Protein AF-A0AAD5PXN1-F1 (afdb_monomer_lite)

pLDDT: mean 70.67, std 19.97, range [39.0, 98.69]

Organism: NCBI:txid1820382

Radius of gyration: 45.58 Å; chains: 1; bounding box: 121×89×78 Å

Sequence (212 aa):
MLRNVFNIGRFLSNSHCWPIPPLLSTRCLSVQKCGSPTIIGPITPNILVPLMPKISPTTYNNNEGKNILDIWKVPQHLPTATVFPIIDISIPLSSPDKPQLEKQAARMIVIRRRKMKKHKLKKLRKVRKFEYRRMALKRKTKKEKDFQMKLMAQVKEAEKFDAKSHVEGIIRIAKEDLLKKQQPHPTFKRNPSLYDENGNRILLNQHLYGRK

Structure (mmCIF, N/CA/C/O backbone):
data_AF-A0AAD5PXN1-F1
#
_entry.id   AF-A0AAD5PXN1-F1
#
loop_
_atom_site.group_PDB
_atom_site.id
_atom_site.type_symbol
_atom_site.label_atom_id
_atom_site.label_alt_id
_atom_site.label_comp_id
_atom_site.label_asym_id
_atom_site.label_entity_id
_atom_site.label_seq_id
_atom_site.pdbx_PDB_ins_code
_atom_site.Cartn_x
_atom_site.Cartn_y
_atom_site.Cartn_z
_atom_site.occupancy
_atom_site.B_iso_or_equiv
_atom_site.auth_seq_id
_atom_site.auth_comp_id
_atom_site.auth_asym_id
_atom_site.auth_atom_id
_atom_site.pdbx_PDB_model_num
ATOM 1 N N . MET A 1 1 ? -11.386 -15.033 -42.089 1.00 48.53 1 MET A N 1
ATOM 2 C CA . MET A 1 1 ? -10.455 -14.030 -42.645 1.00 48.53 1 MET A CA 1
ATOM 3 C C . MET A 1 1 ? -10.798 -12.663 -42.072 1.00 48.53 1 MET A C 1
ATOM 5 O O . MET A 1 1 ? -11.782 -12.094 -42.504 1.00 48.53 1 MET A O 1
ATOM 9 N N . LEU A 1 2 ? -10.039 -12.144 -41.103 1.00 43.28 2 LEU A N 1
ATOM 10 C CA . LEU A 1 2 ? -10.147 -10.748 -40.657 1.00 43.28 2 LEU A CA 1
ATOM 11 C C . LEU A 1 2 ? -8.733 -10.262 -40.324 1.00 43.28 2 LEU A C 1
ATOM 13 O O . LEU A 1 2 ? -8.096 -10.764 -39.399 1.00 43.28 2 LEU A O 1
ATOM 17 N N . ARG A 1 3 ? -8.199 -9.378 -41.173 1.00 50.31 3 ARG A N 1
ATOM 18 C CA . ARG A 1 3 ? -6.836 -8.844 -41.083 1.00 50.31 3 ARG A CA 1
ATOM 19 C C . ARG A 1 3 ? -6.839 -7.559 -40.260 1.00 50.31 3 ARG A C 1
ATOM 21 O O . ARG A 1 3 ? -7.627 -6.655 -40.505 1.00 50.31 3 ARG A O 1
ATOM 28 N N . ASN A 1 4 ? -5.904 -7.508 -39.317 1.00 48.34 4 ASN A N 1
ATOM 29 C CA . ASN A 1 4 ? -5.512 -6.337 -38.544 1.00 48.34 4 ASN A CA 1
ATOM 30 C C . ASN A 1 4 ? -5.148 -5.158 -39.455 1.00 48.34 4 ASN A C 1
ATOM 32 O O . ASN A 1 4 ? -4.259 -5.290 -40.296 1.00 48.34 4 ASN A O 1
ATOM 36 N N . VAL A 1 5 ? -5.747 -3.994 -39.208 1.00 49.91 5 VAL A N 1
ATOM 37 C CA . VAL A 1 5 ? -5.306 -2.709 -39.767 1.00 49.91 5 VAL A CA 1
ATOM 38 C C . VAL A 1 5 ? -5.065 -1.748 -38.604 1.00 49.91 5 VAL A C 1
ATOM 40 O O . VAL A 1 5 ? -5.886 -0.898 -38.287 1.00 49.91 5 VAL A O 1
ATOM 43 N N . PHE A 1 6 ? -3.934 -1.917 -37.916 1.00 50.09 6 PHE A N 1
ATOM 44 C CA . PHE A 1 6 ? -3.395 -0.868 -37.052 1.00 50.09 6 PHE A CA 1
ATOM 45 C C . PHE A 1 6 ? -2.432 -0.034 -37.894 1.00 50.09 6 PHE A C 1
ATOM 47 O O . PHE A 1 6 ? -1.286 -0.422 -38.127 1.00 50.09 6 PHE A O 1
ATOM 54 N N . ASN A 1 7 ? -2.938 1.094 -38.389 1.00 45.62 7 ASN A N 1
ATOM 55 C CA . ASN A 1 7 ? -2.150 2.096 -39.088 1.00 45.62 7 ASN A CA 1
ATOM 56 C C . ASN A 1 7 ? -1.107 2.692 -38.138 1.00 45.62 7 ASN A C 1
ATOM 58 O O . ASN A 1 7 ? -1.420 3.273 -37.099 1.00 45.62 7 ASN A O 1
ATOM 62 N N . ILE A 1 8 ? 0.154 2.536 -38.527 1.00 49.91 8 ILE A N 1
ATOM 63 C CA . ILE A 1 8 ? 1.316 3.165 -37.912 1.00 49.91 8 ILE A CA 1
ATOM 64 C C . ILE A 1 8 ? 1.251 4.652 -38.260 1.00 49.91 8 ILE A C 1
ATOM 66 O O . ILE A 1 8 ? 1.490 5.050 -39.401 1.00 49.91 8 ILE A O 1
ATOM 70 N N . GLY A 1 9 ? 0.903 5.471 -37.269 1.00 44.06 9 GLY A N 1
ATOM 71 C CA . GLY A 1 9 ? 1.041 6.919 -37.345 1.00 44.06 9 GLY A CA 1
ATOM 72 C C . GLY A 1 9 ? 2.497 7.284 -37.625 1.00 44.06 9 GLY A C 1
ATOM 73 O O . GLY A 1 9 ? 3.397 6.968 -36.845 1.00 44.06 9 GLY A O 1
ATOM 74 N N . ARG A 1 10 ? 2.709 7.917 -38.779 1.00 47.03 10 ARG A N 1
ATOM 75 C CA . ARG A 1 10 ? 3.971 8.497 -39.233 1.00 47.03 10 ARG A CA 1
ATOM 76 C C . ARG A 1 10 ? 4.440 9.542 -38.219 1.00 47.03 10 ARG A C 1
ATOM 78 O O . ARG A 1 10 ? 3.759 10.537 -37.998 1.00 47.03 10 ARG A O 1
ATOM 85 N N . PHE A 1 11 ? 5.615 9.333 -37.632 1.00 47.00 11 PHE A N 1
ATOM 86 C CA . PHE A 1 11 ? 6.356 10.404 -36.972 1.00 47.00 11 PHE A CA 1
ATOM 87 C C . PHE A 1 11 ? 6.887 11.338 -38.062 1.00 47.00 11 PHE A C 1
ATOM 89 O O . PHE A 1 11 ? 7.840 11.000 -38.761 1.00 47.00 11 PHE A O 1
ATOM 96 N N . LEU A 1 12 ? 6.244 12.492 -38.224 1.00 52.75 12 LEU A N 1
ATOM 97 C CA . LEU A 1 12 ? 6.817 13.606 -38.966 1.00 52.75 12 LEU A CA 1
ATOM 98 C C . LEU A 1 12 ? 8.013 14.137 -38.171 1.00 52.75 12 LEU A C 1
ATOM 100 O O . LEU A 1 12 ? 7.892 14.574 -37.026 1.00 52.75 12 LEU A O 1
ATOM 104 N N . SER A 1 13 ? 9.183 14.039 -38.788 1.00 53.41 13 SER A N 1
ATOM 105 C CA . SER A 1 13 ? 10.412 14.702 -38.385 1.00 53.41 13 SER A CA 1
ATOM 106 C C . SER A 1 13 ? 10.254 16.209 -38.571 1.00 53.41 13 SER A C 1
ATOM 108 O O . SER A 1 13 ? 10.320 16.689 -39.698 1.00 53.41 13 SER A O 1
ATOM 110 N N . ASN A 1 14 ? 10.080 16.952 -37.479 1.00 51.44 14 ASN A N 1
ATOM 111 C CA . ASN A 1 14 ? 10.271 18.400 -37.486 1.00 51.44 14 ASN A CA 1
ATOM 112 C C . ASN A 1 14 ? 11.651 18.723 -36.912 1.00 51.44 14 ASN A C 1
ATOM 114 O O . ASN A 1 14 ? 11.856 18.838 -35.704 1.00 51.44 14 ASN A O 1
ATOM 118 N N . SER A 1 15 ? 12.609 18.837 -37.824 1.00 59.03 15 SER A N 1
ATOM 119 C CA . SER A 1 15 ? 13.877 19.523 -37.636 1.00 59.03 15 SER A CA 1
ATOM 120 C C . SER A 1 15 ? 13.625 21.030 -37.548 1.00 59.03 15 SER A C 1
ATOM 122 O O . SER A 1 15 ? 13.667 21.730 -38.553 1.00 59.03 15 SER A O 1
ATOM 124 N N . HIS A 1 16 ? 13.380 21.531 -36.341 1.00 52.81 16 HIS A N 1
ATOM 125 C CA . HIS A 1 16 ? 13.575 22.943 -36.021 1.00 52.81 16 HIS A CA 1
ATOM 126 C C . HIS A 1 16 ? 14.357 23.039 -34.714 1.00 52.81 16 HIS A C 1
ATOM 128 O O . HIS A 1 16 ? 13.805 23.069 -33.616 1.00 52.81 16 HIS A O 1
ATOM 134 N N . CYS A 1 17 ? 15.681 23.040 -34.861 1.00 51.91 17 CYS A N 1
ATOM 135 C CA . CYS A 1 17 ? 16.607 23.465 -33.826 1.00 51.91 17 CYS A CA 1
ATOM 136 C C . CYS A 1 17 ? 16.433 24.973 -33.631 1.00 51.91 17 CYS A C 1
ATOM 138 O O . CYS A 1 17 ? 16.951 25.762 -34.415 1.00 51.91 17 CYS A O 1
ATOM 140 N N . TRP A 1 18 ? 15.700 25.374 -32.598 1.00 51.59 18 TRP A N 1
ATOM 141 C CA . TRP A 1 18 ? 15.785 26.738 -32.091 1.00 51.59 18 TRP A CA 1
ATOM 142 C C . TRP A 1 18 ? 16.994 26.818 -31.150 1.00 51.59 18 TRP A C 1
ATOM 144 O O . TRP A 1 18 ? 17.115 25.963 -30.264 1.00 51.59 18 TRP A O 1
ATOM 154 N N . PRO A 1 19 ? 17.904 27.794 -31.310 1.00 54.78 19 PRO A N 1
ATOM 155 C CA . PRO A 1 19 ? 18.964 28.010 -30.341 1.00 54.78 19 PRO A CA 1
ATOM 156 C C . PRO A 1 19 ? 18.317 28.546 -29.062 1.00 54.78 19 PRO A C 1
ATOM 158 O O . PRO A 1 19 ? 17.792 29.654 -29.034 1.00 54.78 19 PRO A O 1
ATOM 161 N N . ILE A 1 20 ? 18.313 27.742 -28.001 1.00 59.28 20 ILE A N 1
ATOM 162 C CA . ILE A 1 20 ? 17.952 28.221 -26.667 1.00 59.28 20 ILE A CA 1
ATOM 163 C C . ILE A 1 20 ? 19.152 29.044 -26.173 1.00 59.28 20 ILE A C 1
ATOM 165 O O . ILE A 1 20 ? 20.227 28.463 -25.996 1.00 59.28 20 ILE A O 1
ATOM 169 N N . PRO A 1 21 ? 19.031 30.366 -25.951 1.00 58.97 21 PRO A N 1
ATOM 170 C CA . PRO A 1 21 ? 20.098 31.123 -25.314 1.00 58.97 21 PRO A CA 1
ATOM 171 C C . PRO A 1 21 ? 20.252 30.647 -23.860 1.00 58.97 21 PRO A C 1
ATOM 173 O O . PRO A 1 21 ? 19.242 30.451 -23.173 1.00 58.97 21 PRO A O 1
ATOM 176 N N . PRO A 1 22 ? 21.481 30.460 -23.344 1.00 59.75 22 PRO A N 1
ATOM 177 C CA . PRO A 1 22 ? 21.685 30.161 -21.937 1.00 59.75 22 PRO A CA 1
ATOM 178 C C . PRO A 1 22 ? 21.448 31.435 -21.120 1.00 59.75 22 PRO A C 1
ATOM 180 O O . PRO A 1 22 ? 22.378 32.153 -20.765 1.00 59.75 22 PRO A O 1
ATOM 183 N N . LEU A 1 23 ? 20.188 31.721 -20.794 1.00 56.00 23 LEU A N 1
ATOM 184 C CA . LEU A 1 23 ? 19.884 32.615 -19.685 1.00 56.00 23 LEU A CA 1
ATOM 185 C C . LEU A 1 23 ? 20.221 31.858 -18.400 1.00 56.00 23 LEU A C 1
ATOM 187 O O . LEU A 1 23 ? 19.430 31.066 -17.883 1.00 56.00 23 LEU A O 1
ATOM 191 N N . LEU A 1 24 ? 21.443 32.073 -17.915 1.00 56.53 24 LEU A N 1
ATOM 192 C CA . LEU A 1 24 ? 21.852 31.756 -16.556 1.00 56.53 24 LEU A CA 1
ATOM 193 C C . LEU A 1 24 ? 20.898 32.483 -15.602 1.00 56.53 24 LEU A C 1
ATOM 195 O O . LEU A 1 24 ? 21.106 33.636 -15.244 1.00 56.53 24 LEU A O 1
ATOM 199 N N . SER A 1 25 ? 19.826 31.805 -15.197 1.00 54.19 25 SER A N 1
ATOM 200 C CA . SER A 1 25 ? 19.021 32.230 -14.061 1.00 54.19 25 SER A CA 1
ATOM 201 C C . SER A 1 25 ? 19.837 31.930 -12.809 1.00 54.19 25 SER A C 1
ATOM 203 O O . SER A 1 25 ? 19.748 30.854 -12.210 1.00 54.19 25 SER A O 1
ATOM 205 N N . THR A 1 26 ? 20.696 32.876 -12.442 1.00 55.66 26 THR A N 1
ATOM 206 C CA . THR A 1 26 ? 21.233 33.003 -11.093 1.00 55.66 26 THR A CA 1
ATOM 207 C C . THR A 1 26 ? 20.045 33.209 -10.166 1.00 55.66 26 THR A C 1
ATOM 209 O O . THR A 1 26 ? 19.551 34.310 -9.938 1.00 55.66 26 THR A O 1
ATOM 212 N N . ARG A 1 27 ? 19.511 32.098 -9.662 1.00 47.75 27 ARG A N 1
ATOM 213 C CA . ARG A 1 27 ? 18.483 32.115 -8.632 1.00 47.75 27 ARG A CA 1
ATOM 214 C C . ARG A 1 27 ? 19.173 32.518 -7.333 1.00 47.75 27 ARG A C 1
ATOM 216 O O . ARG A 1 27 ? 19.629 31.669 -6.571 1.00 47.75 27 ARG A O 1
ATOM 223 N N . CYS A 1 28 ? 19.303 33.824 -7.133 1.00 52.22 28 CYS A N 1
ATOM 224 C CA . CYS A 1 28 ? 19.714 34.425 -5.878 1.00 52.22 28 CYS A CA 1
ATOM 225 C C . CYS A 1 28 ? 18.772 33.902 -4.788 1.00 52.22 28 CYS A C 1
ATOM 227 O O . CYS A 1 28 ? 17.586 34.229 -4.764 1.00 52.22 28 CYS A O 1
ATOM 229 N N . LEU A 1 29 ? 19.282 33.038 -3.913 1.00 50.88 29 LEU A N 1
ATOM 230 C CA . LEU A 1 29 ? 18.608 32.712 -2.666 1.00 50.88 29 LEU A CA 1
ATOM 231 C C . LEU A 1 29 ? 18.668 33.977 -1.810 1.00 50.88 29 LEU A C 1
ATOM 233 O O . LEU A 1 29 ? 19.664 34.232 -1.138 1.00 50.88 29 LEU A O 1
ATOM 237 N N . SER A 1 30 ? 17.619 34.797 -1.864 1.00 58.78 30 SER A N 1
ATOM 238 C CA . SER A 1 30 ? 17.395 35.837 -0.869 1.00 58.78 30 SER A CA 1
ATOM 239 C C . SER A 1 30 ? 17.103 35.135 0.457 1.00 58.78 30 SER A C 1
ATOM 241 O O . SER A 1 30 ? 15.965 34.769 0.756 1.00 58.78 30 SER A O 1
ATOM 243 N N . VAL A 1 31 ? 18.159 34.873 1.223 1.00 56.84 31 VAL A N 1
ATOM 244 C CA . VAL A 1 31 ? 18.064 34.494 2.629 1.00 56.84 31 VAL A CA 1
ATOM 245 C C . VAL A 1 31 ? 17.421 35.682 3.336 1.00 56.84 31 VAL A C 1
ATOM 247 O O . VAL A 1 31 ? 18.062 36.710 3.550 1.00 56.84 31 VAL A O 1
ATOM 250 N N . GLN A 1 32 ? 16.126 35.575 3.630 1.00 59.06 32 GLN A N 1
ATOM 251 C CA . GLN A 1 32 ? 15.450 36.506 4.523 1.00 59.06 32 GLN A CA 1
ATOM 252 C C . GLN A 1 32 ? 16.167 36.428 5.872 1.00 59.06 32 GLN A C 1
ATOM 254 O O . GLN A 1 32 ? 16.165 35.392 6.535 1.00 59.06 32 GLN A O 1
ATOM 259 N N . LYS A 1 33 ? 16.849 37.514 6.239 1.00 54.25 33 LYS A N 1
ATOM 260 C CA . LYS A 1 33 ? 17.429 37.692 7.566 1.00 54.25 33 LYS A CA 1
ATOM 261 C C . LYS A 1 33 ? 16.275 37.938 8.534 1.00 54.25 33 LYS A C 1
ATOM 263 O O . LYS A 1 33 ? 15.766 39.050 8.620 1.00 54.25 33 LYS A O 1
ATOM 268 N N . CYS A 1 34 ? 15.842 36.896 9.232 1.00 51.56 34 CYS A N 1
ATOM 269 C CA . CYS A 1 34 ? 15.016 37.055 10.420 1.00 51.56 34 CYS A CA 1
ATOM 270 C C . CYS A 1 34 ? 15.902 37.692 11.499 1.00 51.56 34 CYS A C 1
ATOM 272 O O . CYS A 1 34 ? 16.988 37.183 11.778 1.00 51.56 34 CYS A O 1
ATOM 274 N N . GLY A 1 35 ? 15.473 38.834 12.039 1.00 45.06 35 GLY A N 1
ATOM 275 C CA . GLY A 1 35 ? 16.214 39.589 13.047 1.00 45.06 35 GLY A CA 1
ATOM 276 C C . GLY A 1 35 ? 16.508 38.760 14.297 1.00 45.06 35 GLY A C 1
ATOM 277 O O . GLY A 1 35 ? 15.648 38.036 14.794 1.00 45.06 35 GLY A O 1
ATOM 278 N N . SER A 1 36 ? 17.736 38.873 14.799 1.00 55.09 36 SER A N 1
ATOM 279 C CA . SER A 1 36 ? 18.119 38.374 16.115 1.00 55.09 36 SER A CA 1
ATOM 280 C C . SER A 1 36 ? 17.690 39.382 17.185 1.00 55.09 36 SER A C 1
ATOM 282 O O . SER A 1 36 ? 18.068 40.551 17.067 1.00 55.09 36 SER A O 1
ATOM 284 N N . PRO A 1 37 ? 16.967 38.982 18.242 1.00 54.72 37 PRO A N 1
ATOM 285 C CA . PRO A 1 37 ? 16.818 39.833 19.411 1.00 54.72 37 PRO A CA 1
ATOM 286 C C . PRO A 1 37 ? 18.167 39.964 20.127 1.00 54.72 37 PRO A C 1
ATOM 288 O O . PRO A 1 37 ? 18.861 38.977 20.375 1.00 54.72 37 PRO A O 1
ATOM 291 N N . THR A 1 38 ? 18.531 41.202 20.445 1.00 54.62 38 THR A N 1
ATOM 292 C CA . THR A 1 38 ? 19.674 41.559 21.281 1.00 54.62 38 THR A CA 1
ATOM 293 C C . THR A 1 38 ? 19.472 40.968 22.676 1.00 54.62 38 THR A C 1
ATOM 295 O O . THR A 1 38 ? 18.652 41.461 23.445 1.00 54.62 38 THR A O 1
ATOM 298 N N . ILE A 1 39 ? 20.203 39.902 23.004 1.00 53.91 39 ILE A N 1
ATOM 299 C CA . ILE A 1 39 ? 20.320 39.399 24.375 1.00 53.91 39 ILE A CA 1
ATOM 300 C C . ILE A 1 39 ? 21.666 39.884 24.907 1.00 53.91 39 ILE A C 1
ATOM 302 O O . ILE A 1 39 ? 22.727 39.445 24.470 1.00 53.91 39 ILE A O 1
ATOM 306 N N . ILE A 1 40 ? 21.597 40.848 25.821 1.00 53.56 40 ILE A N 1
ATOM 307 C CA . ILE A 1 40 ? 22.723 41.337 26.612 1.00 53.56 40 ILE A CA 1
ATOM 308 C C . ILE A 1 40 ? 23.001 40.280 27.688 1.00 53.56 40 ILE A C 1
ATOM 310 O O . ILE A 1 40 ? 22.170 40.059 28.564 1.00 53.56 40 ILE A O 1
ATOM 314 N N . GLY A 1 41 ? 24.156 39.618 27.610 1.00 63.44 41 GLY A N 1
ATOM 315 C CA . GLY A 1 41 ? 24.681 38.750 28.668 1.00 63.44 41 GLY A CA 1
ATOM 316 C C . GLY A 1 41 ? 25.625 37.659 28.140 1.00 63.44 41 GLY A C 1
ATOM 317 O O . GLY A 1 41 ? 25.363 37.102 27.072 1.00 63.44 41 GLY A O 1
ATOM 318 N N . PRO A 1 42 ? 26.718 37.317 28.852 1.00 58.19 42 PRO A N 1
ATOM 319 C CA . PRO A 1 42 ? 27.593 36.217 28.469 1.00 58.19 42 PRO A CA 1
ATOM 320 C C . PRO A 1 42 ? 26.932 34.894 28.867 1.00 58.19 42 PRO A C 1
ATOM 322 O O . PRO A 1 42 ? 27.158 34.361 29.950 1.00 58.19 42 PRO A O 1
ATOM 325 N N . ILE A 1 43 ? 26.082 34.366 27.991 1.00 54.94 43 ILE A N 1
ATOM 326 C CA . ILE A 1 43 ? 25.552 33.010 28.122 1.00 54.94 43 ILE A CA 1
ATOM 327 C C . ILE A 1 43 ? 26.444 32.116 27.269 1.00 54.94 43 ILE A C 1
ATOM 329 O O . ILE A 1 43 ? 26.399 32.142 26.039 1.00 54.94 43 ILE A O 1
ATOM 333 N N . THR A 1 44 ? 27.297 31.346 27.938 1.00 62.16 44 THR A N 1
ATOM 334 C CA . THR A 1 44 ? 27.997 30.219 27.328 1.00 62.16 44 THR A CA 1
ATOM 335 C C . THR A 1 44 ? 26.961 29.315 26.651 1.00 62.16 44 THR A C 1
ATOM 337 O O . THR A 1 44 ? 25.957 28.964 27.278 1.00 62.16 44 THR A O 1
ATOM 340 N N . PRO A 1 45 ? 27.138 28.915 25.379 1.00 58.03 45 PRO A N 1
ATOM 341 C CA . PRO A 1 45 ? 26.260 27.920 24.799 1.00 58.03 45 PRO A CA 1
ATOM 342 C C . PRO A 1 45 ? 26.607 26.582 25.450 1.00 58.03 45 PRO A C 1
ATOM 344 O O . PRO A 1 45 ? 27.473 25.846 24.981 1.00 58.03 45 PRO A O 1
ATOM 347 N N . ASN A 1 46 ? 25.910 26.252 26.536 1.00 60.50 46 ASN A N 1
ATOM 348 C CA . ASN A 1 46 ? 25.688 24.866 26.910 1.00 60.50 46 ASN A CA 1
ATOM 349 C C . ASN A 1 46 ? 24.861 24.256 25.776 1.00 60.50 46 ASN A C 1
ATOM 351 O O . ASN A 1 46 ? 23.630 24.266 25.782 1.00 60.50 46 ASN A O 1
ATOM 355 N N . ILE A 1 47 ? 25.562 23.787 24.746 1.00 55.84 47 ILE A N 1
ATOM 356 C CA . ILE A 1 47 ? 25.009 22.909 23.731 1.00 55.84 47 ILE A CA 1
ATOM 357 C C . ILE A 1 47 ? 24.645 21.638 24.492 1.00 55.84 47 ILE A C 1
ATOM 359 O O . ILE A 1 47 ? 25.474 20.748 24.676 1.00 55.84 47 ILE A O 1
ATOM 363 N N . LEU A 1 48 ? 23.402 21.565 24.966 1.00 55.81 48 LEU A N 1
ATOM 364 C CA . LEU A 1 48 ? 22.782 20.311 25.354 1.00 55.81 48 LEU A CA 1
ATOM 365 C C . LEU A 1 48 ? 22.612 19.511 24.060 1.00 55.81 48 LEU A C 1
ATOM 367 O O . LEU A 1 48 ? 21.555 19.500 23.431 1.00 55.81 48 LEU A O 1
ATOM 371 N N . VAL A 1 49 ? 23.707 18.897 23.615 1.00 59.81 49 VAL A N 1
ATOM 372 C CA . VAL A 1 49 ? 23.668 17.814 22.646 1.00 59.81 49 VAL A CA 1
ATOM 373 C C . VAL A 1 49 ? 22.742 16.779 23.277 1.00 59.81 49 VAL A C 1
ATOM 375 O O . VAL A 1 49 ? 23.056 16.315 24.376 1.00 59.81 49 VAL A O 1
ATOM 378 N N . PRO A 1 50 ? 21.600 16.414 22.664 1.00 56.47 50 PRO A N 1
ATOM 379 C CA . PRO A 1 50 ? 20.881 15.246 23.125 1.00 56.47 50 PRO A CA 1
ATOM 380 C C . PRO A 1 50 ? 21.866 14.088 23.011 1.00 56.47 50 PRO A C 1
ATOM 382 O O . PRO A 1 50 ? 22.286 13.720 21.911 1.00 56.47 50 PRO A O 1
ATOM 385 N N . LEU A 1 51 ? 22.295 13.585 24.168 1.00 58.62 51 LEU A N 1
ATOM 386 C CA . LEU A 1 51 ? 23.087 12.380 24.296 1.00 58.62 51 LEU A CA 1
ATOM 387 C C . LEU A 1 51 ? 22.235 11.270 23.686 1.00 58.62 51 LEU A C 1
ATOM 389 O O . LEU A 1 51 ? 21.392 10.674 24.351 1.00 58.62 51 LEU A O 1
ATOM 393 N N . MET A 1 52 ? 22.390 11.049 22.381 1.00 58.06 52 MET A N 1
ATOM 394 C CA . MET A 1 52 ? 21.864 9.863 21.734 1.00 58.06 52 MET A CA 1
ATOM 395 C C . MET A 1 52 ? 22.422 8.698 22.554 1.00 58.06 52 MET A C 1
ATOM 397 O O . MET A 1 52 ? 23.651 8.614 22.682 1.00 58.06 52 MET A O 1
ATOM 401 N N . PRO A 1 53 ? 21.585 7.826 23.145 1.00 60.47 53 PRO A N 1
ATOM 402 C CA . PRO A 1 53 ? 22.114 6.613 23.729 1.00 60.47 53 PRO A CA 1
ATOM 403 C C . PRO A 1 53 ? 22.861 5.909 22.600 1.00 60.47 53 PRO A C 1
ATOM 405 O O . PRO A 1 53 ? 22.291 5.618 21.545 1.00 60.47 53 PRO A O 1
ATOM 408 N N . LYS A 1 54 ? 24.168 5.710 22.783 1.00 53.84 54 LYS A N 1
ATOM 409 C CA . LYS A 1 54 ? 24.949 4.814 21.938 1.00 53.84 54 LYS A CA 1
ATOM 410 C C . LYS A 1 54 ? 24.376 3.428 22.185 1.00 53.84 54 LYS A C 1
ATOM 412 O O . LYS A 1 54 ? 24.838 2.711 23.064 1.00 53.84 54 LYS A O 1
ATOM 417 N N . ILE A 1 55 ? 23.331 3.077 21.446 1.00 55.75 55 ILE A N 1
ATOM 418 C CA . ILE A 1 55 ? 22.899 1.697 21.328 1.00 55.75 55 ILE A CA 1
ATOM 419 C C . ILE A 1 55 ? 24.028 1.053 20.531 1.00 55.75 55 ILE A C 1
ATOM 421 O O . ILE A 1 55 ? 24.108 1.185 19.308 1.00 55.75 55 ILE A O 1
ATOM 425 N N . SER A 1 56 ? 24.984 0.473 21.254 1.00 55.88 56 SER A N 1
ATOM 426 C CA . SER A 1 56 ? 25.926 -0.471 20.683 1.00 55.88 56 SER A CA 1
ATOM 427 C C . SER A 1 56 ? 25.104 -1.490 19.894 1.00 55.88 56 SER A C 1
ATOM 429 O O . SER A 1 56 ? 24.051 -1.919 20.376 1.00 55.88 56 SER A O 1
ATOM 431 N N . PRO A 1 57 ? 25.508 -1.852 18.666 1.00 52.69 57 PRO A N 1
ATOM 432 C CA . PRO A 1 57 ? 24.853 -2.951 17.986 1.00 52.69 57 PRO A CA 1
ATOM 433 C C . PRO A 1 57 ? 24.990 -4.154 18.914 1.00 52.69 57 PRO A C 1
ATOM 435 O O . PRO A 1 57 ? 26.101 -4.609 19.181 1.00 52.69 57 PRO A O 1
ATOM 438 N N . THR A 1 58 ? 23.873 -4.616 19.469 1.00 46.59 58 THR A N 1
ATOM 439 C CA . THR A 1 58 ? 23.828 -5.881 20.180 1.00 46.59 58 THR A CA 1
ATOM 440 C C . THR A 1 58 ? 24.191 -6.937 19.152 1.00 46.59 58 THR A C 1
ATOM 442 O O . THR A 1 58 ? 23.399 -7.314 18.289 1.00 46.59 58 THR A O 1
ATOM 445 N N . THR A 1 59 ? 25.448 -7.367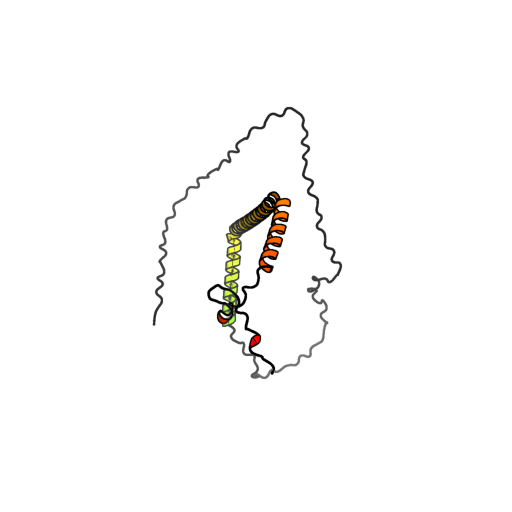 19.190 1.00 45.56 59 THR A N 1
ATOM 446 C CA . THR A 1 59 ? 25.868 -8.606 18.563 1.00 45.56 59 THR A CA 1
ATOM 447 C C . THR A 1 59 ? 25.086 -9.694 19.270 1.00 45.56 59 THR A C 1
ATOM 449 O O . THR A 1 59 ? 25.384 -10.055 20.407 1.00 45.56 59 THR A O 1
ATOM 452 N N . TYR A 1 60 ? 24.022 -10.153 18.621 1.00 39.00 60 TYR A N 1
ATOM 453 C CA . TYR A 1 60 ? 23.355 -11.385 18.986 1.00 39.00 60 TYR A CA 1
ATOM 454 C C . TYR A 1 60 ? 24.409 -12.486 18.829 1.00 39.00 60 TYR A C 1
ATOM 456 O O . TYR A 1 60 ? 24.747 -12.891 17.716 1.00 39.00 60 TYR A O 1
ATOM 464 N N . ASN A 1 61 ? 25.023 -12.860 19.948 1.00 48.97 61 ASN A N 1
ATOM 465 C CA . ASN A 1 61 ? 26.022 -13.910 20.028 1.00 48.97 61 ASN A CA 1
ATOM 466 C C . ASN A 1 61 ? 25.287 -15.245 19.901 1.00 48.97 61 ASN A C 1
ATOM 468 O O . ASN A 1 61 ? 24.920 -15.867 20.892 1.00 48.97 61 ASN A O 1
ATOM 472 N N . ASN A 1 62 ? 25.060 -15.678 18.664 1.00 46.62 62 ASN A N 1
ATOM 473 C CA . ASN A 1 62 ? 24.779 -17.078 18.384 1.00 46.62 62 ASN A CA 1
ATOM 474 C C . ASN A 1 62 ? 26.125 -17.782 18.233 1.00 46.62 62 ASN A C 1
ATOM 476 O O . ASN A 1 62 ? 26.641 -17.956 17.128 1.00 46.62 62 ASN A O 1
ATOM 480 N N . ASN A 1 63 ? 26.708 -18.144 19.373 1.00 52.69 63 ASN A N 1
ATOM 481 C CA . ASN A 1 63 ? 27.819 -19.079 19.441 1.00 52.69 63 ASN A CA 1
ATOM 482 C C . ASN A 1 63 ? 27.287 -20.494 19.208 1.00 52.69 63 ASN A C 1
ATOM 484 O O . ASN A 1 63 ? 27.191 -21.279 20.138 1.00 52.69 63 ASN A O 1
ATOM 488 N N . GLU A 1 64 ? 26.972 -20.818 17.959 1.00 51.91 64 GLU A N 1
ATOM 489 C CA . GLU A 1 64 ? 27.049 -22.192 17.471 1.00 51.91 64 GLU A CA 1
ATOM 490 C C . GLU A 1 64 ? 27.748 -22.147 16.118 1.00 51.91 64 GLU A C 1
ATOM 492 O O . GLU A 1 64 ? 27.165 -21.889 15.063 1.00 51.91 64 GLU A O 1
ATOM 497 N N . GLY A 1 65 ? 29.068 -22.311 16.186 1.00 52.94 65 GLY A N 1
ATOM 498 C CA . GLY A 1 65 ? 29.945 -22.346 15.036 1.00 52.94 65 GLY A CA 1
ATOM 499 C C . GLY A 1 65 ? 29.546 -23.458 14.076 1.00 52.94 65 GLY A C 1
ATOM 500 O O . GLY A 1 65 ? 29.881 -24.621 14.273 1.00 52.94 65 GLY A O 1
ATOM 501 N N . LYS A 1 66 ? 28.904 -23.074 12.975 1.00 52.62 66 LYS A N 1
ATOM 502 C CA . LYS A 1 66 ? 29.068 -23.740 11.685 1.00 52.62 66 LYS A CA 1
ATOM 503 C C . LYS A 1 66 ? 29.354 -22.665 10.649 1.00 52.62 66 LYS A C 1
ATOM 505 O O . LYS A 1 66 ? 28.470 -21.918 10.235 1.00 52.62 66 LYS A O 1
ATOM 510 N N . ASN A 1 67 ? 30.633 -22.574 10.289 1.00 54.03 67 ASN A N 1
ATOM 511 C CA . ASN A 1 67 ? 31.188 -21.721 9.247 1.00 54.03 67 ASN A CA 1
ATOM 512 C C . ASN A 1 67 ? 30.402 -21.876 7.933 1.00 54.03 67 ASN A C 1
ATOM 514 O O . ASN A 1 67 ? 30.700 -22.732 7.105 1.00 54.03 67 ASN A O 1
ATOM 518 N N . ILE A 1 68 ? 29.420 -21.002 7.701 1.00 48.81 68 ILE A N 1
ATOM 519 C CA . ILE A 1 68 ? 28.706 -20.890 6.416 1.00 48.81 68 ILE A CA 1
ATOM 520 C C . ILE A 1 68 ? 29.607 -20.313 5.300 1.00 48.81 68 ILE A C 1
ATOM 522 O O . ILE A 1 68 ? 29.192 -20.194 4.149 1.00 48.81 68 ILE A O 1
ATOM 526 N N . LEU A 1 69 ? 30.848 -19.944 5.635 1.00 51.28 69 LEU A N 1
ATOM 527 C CA . LEU A 1 69 ? 31.830 -19.347 4.733 1.00 51.28 69 LEU A CA 1
ATOM 528 C C . LEU A 1 69 ? 33.036 -20.259 4.433 1.00 51.28 69 LEU A C 1
ATOM 530 O O . LEU A 1 69 ? 34.015 -19.782 3.877 1.00 51.28 69 LEU A O 1
ATOM 534 N N . ASP A 1 70 ? 32.960 -21.558 4.741 1.00 52.03 70 ASP A N 1
ATOM 535 C CA . ASP A 1 70 ? 33.982 -22.549 4.347 1.00 52.03 70 ASP A CA 1
ATOM 536 C C . ASP A 1 70 ? 33.546 -23.443 3.165 1.00 52.03 70 ASP A C 1
ATOM 538 O O . ASP A 1 70 ? 34.309 -24.287 2.705 1.00 52.03 70 ASP A O 1
ATOM 542 N N . ILE A 1 71 ? 32.354 -23.223 2.593 1.00 54.06 71 ILE A N 1
ATOM 543 C CA . ILE A 1 71 ? 31.817 -24.037 1.478 1.00 54.06 71 ILE A CA 1
ATOM 544 C C . ILE A 1 71 ? 32.650 -23.886 0.183 1.00 54.06 71 ILE A C 1
ATOM 546 O O . ILE A 1 71 ? 32.554 -24.709 -0.722 1.00 54.06 71 ILE A O 1
ATOM 550 N N . TRP A 1 72 ? 33.511 -22.866 0.095 1.00 57.75 72 TRP A N 1
ATOM 551 C CA . TRP A 1 72 ? 34.350 -22.593 -1.080 1.00 57.75 72 TRP A CA 1
ATOM 552 C C . TRP A 1 72 ? 35.843 -22.865 -0.875 1.00 57.75 72 TRP A C 1
ATOM 554 O O . TRP A 1 72 ? 36.647 -22.471 -1.723 1.00 57.75 72 TRP A O 1
ATOM 564 N N . LYS A 1 73 ? 36.245 -23.561 0.198 1.00 57.50 73 LYS A N 1
ATOM 565 C CA . LYS A 1 73 ? 37.596 -24.135 0.262 1.00 57.50 73 LYS A CA 1
ATOM 566 C C . LYS A 1 73 ? 37.696 -25.261 -0.766 1.00 57.50 73 LYS A C 1
ATOM 568 O O . LYS A 1 73 ? 37.321 -26.401 -0.523 1.00 57.50 73 LYS A O 1
ATOM 573 N N . VAL A 1 74 ? 38.174 -24.885 -1.948 1.00 64.81 74 VAL A N 1
ATOM 574 C CA . VAL A 1 74 ? 38.625 -25.783 -3.011 1.00 64.81 74 VAL A CA 1
ATOM 575 C C . VAL A 1 74 ? 39.565 -26.826 -2.390 1.00 64.81 74 VAL A C 1
ATOM 577 O O . VAL A 1 74 ? 40.542 -26.423 -1.755 1.00 64.81 74 VAL A O 1
ATOM 580 N N . PRO A 1 75 ? 39.312 -28.139 -2.542 1.00 63.28 75 PRO A N 1
ATOM 581 C CA . PRO A 1 75 ? 40.238 -29.161 -2.068 1.00 63.28 75 PRO A CA 1
ATOM 582 C C . PRO A 1 75 ? 41.590 -29.017 -2.785 1.00 63.28 75 PRO A C 1
ATOM 584 O O . PRO A 1 75 ? 41.712 -29.311 -3.971 1.00 63.28 75 PRO A O 1
ATOM 587 N N . GLN A 1 76 ? 42.610 -28.533 -2.071 1.00 63.56 76 GLN A N 1
ATOM 588 C CA . GLN A 1 76 ? 43.993 -28.431 -2.551 1.00 63.56 76 GLN A CA 1
ATOM 589 C C . GLN A 1 76 ? 44.771 -29.726 -2.288 1.00 63.56 76 GLN A C 1
ATOM 591 O O . GLN A 1 76 ? 45.786 -29.724 -1.600 1.00 63.56 76 GLN A O 1
ATOM 596 N N . HIS A 1 77 ? 44.309 -30.847 -2.830 1.00 57.72 77 HIS A N 1
ATOM 597 C CA . HIS A 1 77 ? 45.207 -31.970 -3.090 1.00 57.72 77 HIS A CA 1
ATOM 598 C C . HIS A 1 77 ? 44.680 -32.763 -4.283 1.00 57.72 77 HIS A C 1
ATOM 600 O O . HIS A 1 77 ? 43.784 -33.595 -4.183 1.00 57.72 77 HIS A O 1
ATOM 606 N N . LEU A 1 78 ? 45.239 -32.460 -5.451 1.00 61.78 78 LEU A N 1
ATOM 607 C CA . LEU A 1 78 ? 45.209 -33.376 -6.580 1.00 61.78 78 LEU A CA 1
ATOM 608 C C . LEU A 1 78 ? 46.163 -34.534 -6.246 1.00 61.78 78 LEU A C 1
ATOM 610 O O . LEU A 1 78 ? 47.318 -34.253 -5.917 1.00 61.78 78 LEU A O 1
ATOM 614 N N . PRO A 1 79 ? 45.745 -35.809 -6.319 1.00 56.41 79 PRO A N 1
ATOM 615 C CA . PRO A 1 79 ? 46.697 -36.905 -6.299 1.00 56.41 79 PRO A CA 1
ATOM 616 C C . PRO A 1 79 ? 47.539 -36.848 -7.578 1.00 56.41 79 PRO A C 1
ATOM 618 O O . PRO A 1 79 ? 47.057 -37.050 -8.693 1.00 56.41 79 PRO A O 1
ATOM 621 N N . THR A 1 80 ? 48.810 -36.516 -7.380 1.00 57.78 80 THR A N 1
ATOM 622 C CA . THR A 1 80 ? 49.898 -36.638 -8.344 1.00 57.78 80 THR A CA 1
ATOM 623 C C . THR A 1 80 ? 49.983 -38.072 -8.870 1.00 57.78 80 THR A C 1
ATOM 625 O O . THR A 1 80 ? 50.028 -39.018 -8.092 1.00 57.78 80 THR A O 1
ATOM 628 N N . ALA A 1 81 ? 50.053 -38.189 -10.197 1.00 55.53 81 ALA A N 1
ATOM 629 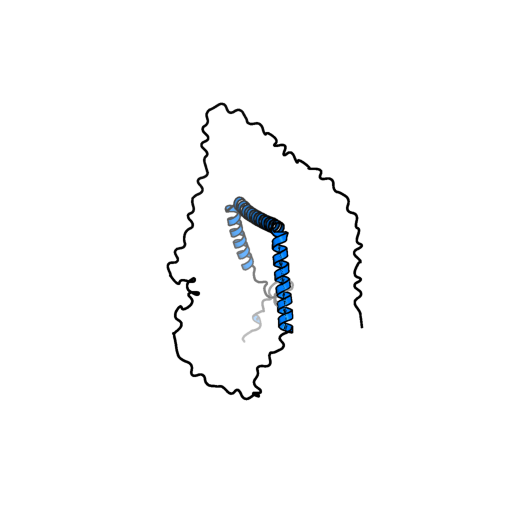C CA . ALA A 1 81 ? 50.559 -39.331 -10.957 1.00 55.53 81 ALA A CA 1
ATOM 630 C C . ALA A 1 81 ? 49.945 -40.708 -10.638 1.00 55.53 81 ALA A C 1
ATOM 632 O O . ALA A 1 81 ? 50.544 -41.552 -9.980 1.00 55.53 81 ALA A O 1
ATOM 633 N N . THR A 1 82 ? 48.806 -40.995 -11.264 1.00 49.44 82 THR A N 1
ATOM 634 C CA . THR A 1 82 ? 48.561 -42.347 -11.777 1.00 49.44 82 THR A CA 1
ATOM 635 C C . THR A 1 82 ? 48.654 -42.281 -13.293 1.00 49.44 82 THR A C 1
ATOM 637 O O . THR A 1 82 ? 47.934 -41.537 -13.956 1.00 49.44 82 THR A O 1
ATOM 640 N N . VAL A 1 83 ? 49.644 -42.989 -13.831 1.00 52.12 83 VAL A N 1
ATOM 641 C CA . VAL A 1 83 ? 49.846 -43.178 -15.264 1.00 52.12 83 VAL A CA 1
ATOM 642 C C . VAL A 1 83 ? 48.636 -43.953 -15.773 1.00 52.12 83 VAL A C 1
ATOM 644 O O . VAL A 1 83 ? 48.504 -45.146 -15.514 1.00 52.12 83 VAL A O 1
ATOM 647 N N . PHE A 1 84 ? 47.716 -43.268 -16.446 1.00 52.62 84 PHE A N 1
ATOM 648 C CA . PHE A 1 84 ? 46.671 -43.945 -17.201 1.00 52.62 84 PHE A CA 1
ATOM 649 C C . PHE A 1 84 ? 47.353 -44.645 -18.382 1.00 52.62 84 PHE A C 1
ATOM 651 O O . PHE A 1 84 ? 48.054 -43.966 -19.139 1.00 52.62 84 PHE A O 1
ATOM 658 N N . PRO A 1 85 ? 47.204 -45.971 -18.560 1.00 50.00 85 PRO A N 1
ATOM 659 C CA . PRO A 1 85 ? 47.667 -46.600 -19.783 1.00 50.00 85 PRO A CA 1
ATOM 660 C C . PRO A 1 85 ? 46.900 -45.967 -20.943 1.00 50.00 85 PRO A C 1
ATOM 662 O O . PRO A 1 85 ? 45.669 -45.890 -20.923 1.00 50.00 85 PRO A O 1
ATOM 665 N N . ILE A 1 86 ? 47.645 -45.477 -21.933 1.00 56.56 86 ILE A N 1
ATOM 666 C CA . ILE A 1 86 ? 47.105 -45.071 -23.225 1.00 56.56 86 ILE A CA 1
ATOM 667 C C . ILE A 1 86 ? 46.558 -46.351 -23.849 1.00 56.56 86 ILE A C 1
ATOM 669 O O . ILE A 1 86 ? 47.285 -47.161 -24.412 1.00 56.56 86 ILE A O 1
ATOM 673 N N . ILE A 1 87 ? 45.268 -46.580 -23.643 1.00 50.00 87 ILE A N 1
ATOM 674 C CA . ILE A 1 87 ? 44.511 -47.530 -24.433 1.00 50.00 87 ILE A CA 1
ATOM 675 C C . ILE A 1 87 ? 44.267 -46.791 -25.741 1.00 50.00 87 ILE A C 1
ATOM 677 O O . ILE A 1 87 ? 43.517 -45.812 -25.767 1.00 50.00 87 ILE A O 1
ATOM 681 N N . ASP A 1 88 ? 44.929 -47.229 -26.808 1.00 51.59 88 ASP A N 1
ATOM 682 C CA . ASP A 1 88 ? 44.609 -46.817 -28.169 1.00 51.59 88 ASP A CA 1
ATOM 683 C C . ASP A 1 88 ? 43.205 -47.331 -28.495 1.00 51.59 88 ASP A C 1
ATOM 685 O O . ASP A 1 88 ? 42.999 -48.417 -29.041 1.00 51.59 88 ASP A O 1
ATOM 689 N N . ILE A 1 89 ? 42.200 -46.550 -28.096 1.00 54.25 89 ILE A N 1
ATOM 690 C CA . ILE A 1 89 ? 40.816 -46.762 -28.489 1.00 54.25 89 ILE A CA 1
ATOM 691 C C . ILE A 1 89 ? 40.750 -46.402 -29.972 1.00 54.25 89 ILE A C 1
ATOM 693 O O . ILE A 1 89 ? 40.496 -45.263 -30.362 1.00 54.25 89 ILE A O 1
ATOM 697 N N . SER A 1 90 ? 40.987 -47.406 -30.808 1.00 58.19 90 SER A N 1
ATOM 698 C CA . SER A 1 90 ? 40.495 -47.455 -32.176 1.00 58.19 90 SER A CA 1
ATOM 699 C C . SER A 1 90 ? 38.967 -47.402 -32.119 1.00 58.19 90 SER A C 1
ATOM 701 O O . SER A 1 90 ? 38.290 -48.419 -32.048 1.00 58.19 90 SER A O 1
ATOM 703 N N . ILE A 1 91 ? 38.408 -46.190 -32.067 1.00 53.31 91 ILE A N 1
ATOM 704 C CA . ILE A 1 91 ? 36.962 -45.967 -32.123 1.00 53.31 91 ILE A CA 1
ATOM 705 C C . ILE A 1 91 ? 36.500 -46.436 -33.509 1.00 53.31 91 ILE A C 1
ATOM 707 O O . ILE A 1 91 ? 36.833 -45.781 -34.503 1.00 53.31 91 ILE A O 1
ATOM 711 N N . PRO A 1 92 ? 35.715 -47.522 -33.620 1.00 47.25 92 PRO A N 1
ATOM 712 C CA . PRO A 1 92 ? 35.069 -47.844 -34.872 1.00 47.25 92 PRO A CA 1
ATOM 713 C C . PRO A 1 92 ? 34.004 -46.775 -35.123 1.00 47.25 92 PRO A C 1
ATOM 715 O O . PRO A 1 92 ? 33.111 -46.517 -34.311 1.00 47.25 92 PRO A O 1
ATOM 718 N N . LEU A 1 93 ? 34.124 -46.123 -36.271 1.00 56.25 93 LEU A N 1
ATOM 719 C CA . LEU A 1 93 ? 33.127 -45.236 -36.841 1.00 56.25 93 LEU A CA 1
ATOM 720 C C . LEU A 1 93 ? 31.820 -46.017 -37.068 1.00 56.25 93 LEU A C 1
ATOM 722 O O . LEU A 1 93 ? 31.668 -46.637 -38.110 1.00 56.25 93 LEU A O 1
ATOM 726 N N . SER A 1 94 ? 30.907 -45.994 -36.086 1.00 56.09 94 SER A N 1
ATOM 727 C CA . SER A 1 94 ? 29.436 -46.131 -36.201 1.00 56.09 94 SER A CA 1
ATOM 728 C C . SER A 1 94 ? 28.825 -46.785 -34.947 1.00 56.09 94 SER A C 1
ATOM 730 O O . SER A 1 94 ? 28.452 -47.954 -34.965 1.00 56.09 94 SER A O 1
ATOM 732 N N . SER A 1 95 ? 28.655 -46.020 -33.863 1.00 48.09 95 SER A N 1
ATOM 733 C CA . SER A 1 95 ? 27.635 -46.324 -32.844 1.00 48.09 95 SER A CA 1
ATOM 734 C C . SER A 1 95 ? 26.395 -45.449 -33.113 1.00 48.09 95 SER A C 1
ATOM 736 O O . SER A 1 95 ? 26.559 -44.235 -33.309 1.00 48.09 95 SER A O 1
ATOM 738 N N . PRO A 1 96 ? 25.170 -46.014 -33.146 1.00 52.78 96 PRO A N 1
ATOM 739 C CA . PRO A 1 96 ? 23.928 -45.257 -33.288 1.00 52.78 96 PRO A CA 1
ATOM 740 C C . PRO A 1 96 ? 23.491 -44.553 -31.989 1.00 52.78 96 PRO A C 1
ATOM 742 O O . PRO A 1 96 ? 22.388 -44.026 -31.947 1.00 52.78 96 PRO A O 1
ATOM 745 N N . ASP A 1 97 ? 24.352 -44.457 -30.971 1.00 55.84 97 ASP A N 1
ATOM 746 C CA . ASP A 1 97 ? 24.032 -43.835 -29.677 1.00 55.84 97 ASP A CA 1
ATOM 747 C C . ASP A 1 97 ? 24.737 -42.487 -29.481 1.00 55.84 97 ASP A C 1
ATOM 749 O O . ASP A 1 97 ? 25.150 -42.107 -28.384 1.00 55.84 97 ASP A O 1
ATOM 753 N N . LYS A 1 98 ? 24.899 -41.714 -30.558 1.00 56.09 98 LYS A N 1
ATOM 754 C CA . LYS A 1 98 ? 25.246 -40.295 -30.414 1.00 56.09 98 LYS A CA 1
ATOM 755 C C . LYS A 1 98 ? 24.015 -39.622 -29.805 1.00 56.09 98 LYS A C 1
ATOM 757 O O . LYS A 1 98 ? 22.977 -39.649 -30.473 1.00 56.09 98 LYS A O 1
ATOM 762 N N . PRO A 1 99 ? 24.073 -38.999 -28.608 1.00 57.59 99 PRO A N 1
ATOM 763 C CA . PRO A 1 99 ? 22.955 -38.191 -28.151 1.00 57.59 99 PRO A CA 1
ATOM 764 C C . PRO A 1 99 ? 22.770 -37.121 -29.218 1.00 57.59 99 PRO A C 1
ATOM 766 O O . PRO A 1 99 ? 23.652 -36.281 -29.418 1.00 57.59 99 PRO A O 1
ATOM 769 N N . GLN A 1 100 ? 21.682 -37.214 -29.987 1.00 58.81 100 GLN A N 1
ATOM 770 C CA . GLN A 1 100 ? 21.352 -36.198 -30.971 1.00 58.81 100 GLN A CA 1
ATOM 771 C C . GLN A 1 100 ? 21.426 -34.875 -30.219 1.00 58.81 100 GLN A C 1
ATOM 773 O O . GLN A 1 100 ? 20.724 -34.699 -29.225 1.00 58.81 100 GLN A O 1
ATOM 778 N N . LEU A 1 101 ? 22.335 -33.986 -30.633 1.00 59.97 101 LEU A N 1
ATOM 779 C CA . LEU A 1 101 ? 22.406 -32.628 -30.114 1.00 59.97 101 LEU A CA 1
ATOM 780 C C . LEU A 1 101 ? 21.059 -31.996 -30.441 1.00 59.97 101 LEU A C 1
ATOM 782 O O . LEU A 1 101 ? 20.860 -31.477 -31.544 1.00 59.97 101 LEU A O 1
ATOM 786 N N . GLU A 1 102 ? 20.106 -32.134 -29.518 1.00 65.69 102 GLU A N 1
ATOM 787 C CA . GLU A 1 102 ? 18.757 -31.636 -29.693 1.00 65.69 102 GLU A CA 1
ATOM 788 C C . GLU A 1 102 ? 18.899 -30.180 -30.096 1.00 65.69 102 GLU A C 1
ATOM 790 O O . GLU A 1 102 ? 19.597 -29.398 -29.441 1.00 65.69 102 GLU A O 1
ATOM 795 N N . LYS A 1 103 ? 18.282 -29.809 -31.216 1.00 69.00 103 LYS A N 1
ATOM 796 C CA . LYS A 1 103 ? 18.312 -28.436 -31.705 1.00 69.00 103 LYS A CA 1
ATOM 797 C C . LYS A 1 103 ? 17.515 -27.574 -30.722 1.00 69.00 103 LYS A C 1
ATOM 799 O O . LYS A 1 103 ? 16.362 -27.228 -30.956 1.00 69.00 103 LYS A O 1
ATOM 804 N N . GLN A 1 104 ? 18.139 -27.175 -29.613 1.00 81.06 104 GLN A N 1
ATOM 805 C CA . GLN A 1 104 ? 17.567 -26.357 -28.538 1.00 81.06 104 GLN A CA 1
ATOM 806 C C . GLN A 1 104 ? 17.424 -24.879 -28.949 1.00 81.06 104 GLN A C 1
ATOM 808 O O . GLN A 1 104 ? 17.443 -23.969 -28.114 1.00 81.06 104 GLN A O 1
ATOM 813 N N . ALA A 1 105 ? 17.259 -24.604 -30.244 1.00 83.50 105 ALA A N 1
ATOM 814 C CA . ALA A 1 105 ? 17.130 -23.261 -30.791 1.00 83.50 105 ALA A CA 1
ATOM 815 C C . ALA A 1 105 ? 15.953 -22.507 -30.149 1.00 83.50 105 ALA A C 1
ATOM 817 O O . ALA A 1 105 ? 16.088 -21.337 -29.783 1.00 83.50 105 ALA A O 1
ATOM 818 N N . ALA A 1 106 ? 14.834 -23.195 -29.900 1.00 86.94 106 ALA A N 1
ATOM 819 C CA . ALA A 1 106 ? 13.689 -22.632 -29.186 1.00 86.94 106 ALA A CA 1
ATOM 820 C C . ALA A 1 106 ? 14.066 -22.153 -27.769 1.00 86.94 106 ALA A C 1
ATOM 822 O O . ALA A 1 106 ? 13.778 -21.010 -27.395 1.00 86.94 106 ALA A O 1
ATOM 823 N N . ARG A 1 107 ? 14.795 -22.978 -26.999 1.00 92.38 107 ARG A N 1
ATOM 824 C CA . ARG A 1 107 ? 15.297 -22.607 -25.662 1.00 92.38 107 ARG A CA 1
ATOM 825 C C . ARG A 1 107 ? 16.259 -21.421 -25.750 1.00 92.38 107 ARG A C 1
ATOM 827 O O . ARG A 1 107 ? 16.163 -20.482 -24.954 1.00 92.38 107 ARG A O 1
ATOM 834 N N . MET A 1 108 ? 17.122 -21.401 -26.765 1.00 92.12 108 MET A N 1
ATOM 835 C CA . MET A 1 108 ? 18.058 -20.301 -27.000 1.00 92.12 108 MET A CA 1
ATOM 836 C C . MET A 1 108 ? 17.373 -18.975 -27.314 1.00 92.12 108 MET A C 1
ATOM 838 O O . MET A 1 108 ? 17.781 -17.934 -26.788 1.00 92.12 108 MET A O 1
ATOM 842 N N . ILE A 1 109 ? 16.289 -18.987 -28.086 1.00 94.69 109 ILE A N 1
ATOM 843 C CA . ILE A 1 109 ? 15.483 -17.791 -28.352 1.00 94.69 109 ILE A CA 1
ATOM 844 C C . ILE A 1 109 ? 14.879 -17.248 -27.048 1.00 94.69 109 ILE A C 1
ATOM 846 O O . ILE A 1 109 ? 14.973 -16.043 -26.784 1.00 94.69 109 ILE A O 1
ATOM 850 N N . VAL A 1 110 ? 14.315 -18.112 -26.195 1.00 96.81 110 VAL A N 1
ATOM 851 C CA . VAL A 1 110 ? 13.755 -17.708 -24.890 1.00 96.81 110 VAL A CA 1
ATOM 852 C C . VAL A 1 110 ? 14.832 -17.089 -23.998 1.00 96.81 110 VAL A C 1
ATOM 854 O O . VAL A 1 110 ? 14.633 -16.002 -23.440 1.00 96.81 110 VAL A O 1
ATOM 857 N N . ILE A 1 111 ? 15.998 -17.731 -23.905 1.00 97.12 111 ILE A N 1
ATOM 858 C CA . ILE A 1 111 ? 17.131 -17.243 -23.109 1.00 97.12 111 ILE A CA 1
ATOM 859 C C . ILE A 1 111 ? 17.611 -15.882 -23.625 1.00 97.12 111 ILE A C 1
ATOM 861 O O . ILE A 1 111 ? 17.761 -14.948 -22.833 1.00 97.12 111 ILE A O 1
ATOM 865 N N . ARG A 1 112 ? 17.772 -15.709 -24.943 1.00 97.88 112 ARG A N 1
ATOM 866 C CA . ARG A 1 112 ? 18.184 -14.431 -25.553 1.00 97.88 112 ARG A CA 1
ATOM 867 C C . ARG A 1 112 ? 17.183 -13.310 -25.275 1.00 97.88 112 ARG A C 1
ATOM 869 O O . ARG A 1 112 ? 17.601 -12.205 -24.921 1.00 97.88 112 ARG A O 1
ATOM 876 N N . ARG A 1 113 ? 15.874 -13.580 -25.353 1.00 98.12 113 ARG A N 1
ATOM 877 C CA . ARG A 1 113 ? 14.821 -12.600 -25.015 1.00 98.12 113 ARG A CA 1
ATOM 878 C C . ARG A 1 113 ? 14.894 -12.184 -23.545 1.00 98.12 113 ARG A C 1
ATOM 880 O O . ARG A 1 113 ? 14.913 -10.987 -23.247 1.00 98.12 113 ARG A O 1
ATOM 887 N N . ARG A 1 114 ? 15.011 -13.148 -22.624 1.00 98.25 114 ARG A N 1
ATOM 888 C CA . ARG A 1 114 ? 15.171 -12.883 -21.181 1.00 98.25 114 ARG A CA 1
ATOM 889 C C . ARG A 1 114 ? 16.453 -12.093 -20.894 1.00 98.25 114 ARG A C 1
ATOM 891 O O . ARG A 1 114 ? 16.399 -11.089 -20.179 1.00 98.25 114 ARG A O 1
ATOM 898 N N . LYS A 1 115 ? 17.577 -12.478 -21.513 1.00 98.25 115 LYS A N 1
ATOM 899 C CA . LYS A 1 115 ? 18.864 -11.763 -21.440 1.00 98.25 115 LYS A CA 1
ATOM 900 C C . LYS A 1 115 ? 18.709 -10.318 -21.892 1.00 98.25 115 LYS A C 1
ATOM 902 O O . LYS A 1 115 ? 19.116 -9.408 -21.171 1.00 98.25 115 LYS A O 1
ATOM 907 N N . MET A 1 116 ? 18.088 -10.097 -23.048 1.00 98.44 116 MET A N 1
ATOM 908 C CA . MET A 1 116 ? 17.898 -8.758 -23.598 1.00 98.44 116 MET A CA 1
ATOM 909 C C . MET A 1 116 ? 16.979 -7.902 -22.712 1.00 98.44 116 MET A C 1
ATOM 911 O O . MET A 1 116 ? 17.304 -6.745 -22.447 1.00 98.44 116 MET A O 1
ATOM 915 N N . LYS A 1 117 ? 15.891 -8.467 -22.166 1.00 98.69 117 LYS A N 1
ATOM 916 C CA . LYS A 1 117 ? 15.007 -7.777 -21.205 1.00 98.69 117 LYS A CA 1
ATOM 917 C C . LYS A 1 117 ? 15.766 -7.362 -19.939 1.00 98.69 117 LYS A C 1
ATOM 919 O O . LYS A 1 117 ? 15.688 -6.202 -19.536 1.00 98.69 117 LYS A O 1
ATOM 924 N N . LYS A 1 118 ? 16.553 -8.270 -19.348 1.00 98.62 118 LYS A N 1
ATOM 925 C CA . LYS A 1 118 ? 17.396 -7.985 -18.170 1.00 98.62 118 LYS A CA 1
ATOM 926 C C . LYS A 1 118 ? 18.447 -6.915 -18.472 1.00 98.62 118 LYS A C 1
ATOM 928 O O . LYS A 1 118 ? 18.623 -5.993 -17.677 1.00 98.62 118 LYS A O 1
ATOM 933 N N . HIS A 1 119 ? 19.115 -7.010 -19.622 1.00 98.56 119 HIS A N 1
ATOM 934 C CA . HIS A 1 119 ? 20.118 -6.041 -20.062 1.00 98.56 119 HIS A CA 1
ATOM 935 C C . HIS A 1 119 ? 19.519 -4.636 -20.215 1.00 98.56 119 HIS A C 1
ATOM 937 O O . HIS A 1 119 ? 20.012 -3.689 -19.598 1.00 98.56 119 HIS A O 1
ATOM 943 N N . LYS A 1 120 ? 18.409 -4.511 -20.955 1.00 98.56 120 LYS A N 1
ATOM 944 C CA . LYS A 1 120 ? 17.702 -3.236 -21.144 1.00 98.56 120 LYS A CA 1
ATOM 945 C C . LYS A 1 120 ? 17.214 -2.658 -19.813 1.00 98.56 120 LYS A C 1
ATOM 947 O O . LYS A 1 120 ? 17.409 -1.472 -19.561 1.00 98.56 120 LYS A O 1
ATOM 952 N N . LEU A 1 121 ? 16.677 -3.492 -18.918 1.00 98.25 121 LEU A N 1
ATOM 953 C CA . LEU A 1 121 ? 16.248 -3.058 -17.584 1.00 98.25 121 LEU A CA 1
ATOM 954 C C . LEU A 1 121 ? 17.421 -2.557 -16.726 1.00 98.25 121 LEU A C 1
ATOM 956 O O . LEU A 1 121 ? 17.297 -1.528 -16.063 1.00 98.25 121 LEU A O 1
ATOM 960 N N . LYS A 1 122 ? 18.573 -3.242 -16.752 1.00 98.25 122 LYS A N 1
ATOM 961 C CA . LYS A 1 122 ? 19.789 -2.794 -16.050 1.00 98.25 122 LYS A CA 1
ATOM 962 C C . LYS A 1 122 ? 20.271 -1.450 -16.600 1.00 98.25 122 LYS A C 1
ATOM 964 O O . LYS A 1 122 ? 20.604 -0.571 -15.809 1.00 98.25 122 LYS A O 1
ATOM 969 N N . LYS A 1 123 ? 20.262 -1.269 -17.927 1.00 98.44 123 LYS A N 1
ATOM 970 C CA . LYS A 1 123 ? 20.607 0.008 -18.574 1.00 98.44 123 LYS A CA 1
ATOM 971 C C . LYS A 1 123 ? 19.650 1.121 -18.130 1.00 98.44 123 LYS A C 1
ATOM 973 O O . LYS A 1 123 ? 20.112 2.151 -17.653 1.00 98.44 123 LYS A O 1
ATOM 978 N N . LEU A 1 124 ? 18.338 0.875 -18.160 1.00 98.44 124 LEU A N 1
ATOM 979 C CA . LEU A 1 124 ? 17.319 1.839 -17.725 1.00 98.44 124 LEU A CA 1
ATOM 980 C C . LEU A 1 124 ? 17.484 2.255 -16.255 1.00 98.44 124 LEU A C 1
ATOM 982 O O . LEU A 1 124 ? 17.463 3.445 -15.949 1.00 98.44 124 LEU A O 1
ATOM 986 N N . ARG A 1 125 ? 17.690 1.293 -15.344 1.00 97.88 125 ARG A N 1
ATOM 987 C CA . ARG A 1 125 ? 17.888 1.571 -13.909 1.00 97.88 125 ARG A CA 1
ATOM 988 C C . ARG A 1 125 ? 19.128 2.414 -13.633 1.00 97.88 125 ARG A C 1
ATOM 990 O O . ARG A 1 125 ? 19.092 3.239 -12.727 1.00 97.88 125 ARG A O 1
ATOM 997 N N . LYS A 1 126 ? 20.201 2.231 -14.411 1.00 97.19 126 LYS A N 1
ATOM 998 C CA . LYS A 1 126 ? 21.404 3.070 -14.322 1.00 97.19 126 LYS A CA 1
ATOM 999 C C . LYS A 1 126 ? 21.123 4.501 -14.779 1.00 97.19 126 LYS A C 1
ATOM 1001 O O . LYS A 1 126 ? 21.474 5.430 -14.059 1.00 97.19 126 LYS A O 1
ATOM 1006 N N . VAL A 1 127 ? 20.460 4.660 -15.928 1.00 98.12 127 VAL A N 1
ATOM 1007 C CA . VAL A 1 127 ? 20.136 5.976 -16.507 1.00 98.12 127 VAL A CA 1
ATOM 1008 C C . VAL A 1 127 ? 19.198 6.763 -15.587 1.00 98.12 127 VAL A C 1
ATOM 1010 O O . VAL A 1 127 ? 19.491 7.897 -15.231 1.00 98.12 127 VAL A O 1
ATOM 1013 N N . ARG A 1 128 ? 18.109 6.147 -15.113 1.00 97.81 128 ARG A N 1
ATOM 1014 C CA . ARG A 1 128 ? 17.072 6.816 -14.302 1.00 97.81 128 ARG A CA 1
ATOM 1015 C C . ARG A 1 128 ? 17.246 6.638 -12.787 1.00 97.81 128 ARG A C 1
ATOM 1017 O O . ARG A 1 128 ? 16.274 6.707 -12.033 1.00 97.81 128 ARG A O 1
ATOM 1024 N N . LYS A 1 129 ? 18.470 6.389 -12.301 1.00 97.56 129 LYS A N 1
ATOM 1025 C CA . LYS A 1 129 ? 18.733 6.056 -10.881 1.00 97.56 129 LYS A CA 1
ATOM 1026 C C . LYS A 1 129 ? 18.176 7.093 -9.895 1.00 97.56 129 LYS A C 1
ATOM 1028 O O . LYS A 1 129 ? 17.643 6.732 -8.847 1.00 97.56 129 LYS A O 1
ATOM 1033 N N . PHE A 1 130 ? 18.255 8.374 -10.249 1.00 98.31 130 PHE A N 1
ATOM 1034 C CA . PHE A 1 130 ? 17.800 9.475 -9.401 1.00 98.31 130 PHE A CA 1
ATOM 1035 C C . PHE A 1 130 ? 16.276 9.579 -9.340 1.00 98.31 130 PHE A C 1
ATOM 1037 O O . PHE A 1 130 ? 15.721 9.778 -8.261 1.00 98.31 130 PHE A O 1
ATOM 1044 N N . GLU A 1 131 ? 15.584 9.350 -10.457 1.00 98.25 131 GLU A N 1
ATOM 1045 C CA . GLU A 1 131 ? 14.121 9.289 -10.481 1.00 98.25 131 GLU A CA 1
ATOM 1046 C C . GLU A 1 131 ? 13.604 8.153 -9.596 1.00 98.25 131 GLU A C 1
ATOM 1048 O O . GLU A 1 131 ? 12.697 8.363 -8.788 1.00 98.25 131 GLU A O 1
ATOM 1053 N N . TYR A 1 132 ? 14.220 6.968 -9.687 1.00 97.81 132 TYR A N 1
ATOM 1054 C CA . TYR A 1 132 ? 13.877 5.838 -8.823 1.00 97.81 132 TYR A CA 1
ATOM 1055 C C . TYR A 1 132 ? 14.130 6.146 -7.347 1.00 97.81 132 TYR A C 1
ATOM 1057 O O . TYR A 1 132 ? 13.269 5.850 -6.519 1.00 97.81 132 TYR A O 1
ATOM 1065 N N . ARG A 1 133 ? 15.258 6.787 -7.009 1.00 98.19 133 ARG A N 1
ATOM 1066 C CA . ARG A 1 133 ? 15.544 7.218 -5.632 1.00 98.19 133 ARG A CA 1
ATOM 1067 C C . ARG A 1 133 ? 14.501 8.223 -5.132 1.00 98.19 133 ARG A C 1
ATOM 1069 O O . ARG A 1 133 ? 13.990 8.054 -4.027 1.00 98.19 133 ARG A O 1
ATOM 1076 N N . ARG A 1 134 ? 14.118 9.207 -5.952 1.00 98.44 134 ARG A N 1
ATOM 1077 C CA . ARG A 1 134 ? 13.067 10.188 -5.631 1.00 98.44 134 ARG A CA 1
ATOM 1078 C C . ARG A 1 134 ? 11.715 9.514 -5.389 1.00 98.44 134 ARG A C 1
ATOM 1080 O O . ARG A 1 134 ? 11.043 9.823 -4.410 1.00 98.44 134 ARG A O 1
ATOM 1087 N N . MET A 1 135 ? 11.320 8.572 -6.245 1.00 98.44 135 MET A N 1
ATOM 1088 C CA . MET A 1 135 ? 10.077 7.810 -6.068 1.00 98.44 135 MET A CA 1
ATOM 1089 C C . MET A 1 135 ? 10.114 6.922 -4.821 1.00 98.44 135 MET A C 1
ATOM 1091 O O . MET A 1 135 ? 9.123 6.849 -4.098 1.00 98.44 135 MET A O 1
ATOM 1095 N N . ALA A 1 136 ? 11.244 6.267 -4.545 1.00 98.44 136 ALA A N 1
ATOM 1096 C CA . ALA A 1 136 ? 11.417 5.463 -3.340 1.00 98.44 136 ALA A CA 1
ATOM 1097 C C . ALA A 1 136 ? 11.295 6.322 -2.075 1.00 98.44 136 ALA A C 1
ATOM 1099 O O . ALA A 1 136 ? 10.585 5.932 -1.151 1.00 98.44 136 ALA A O 1
ATOM 1100 N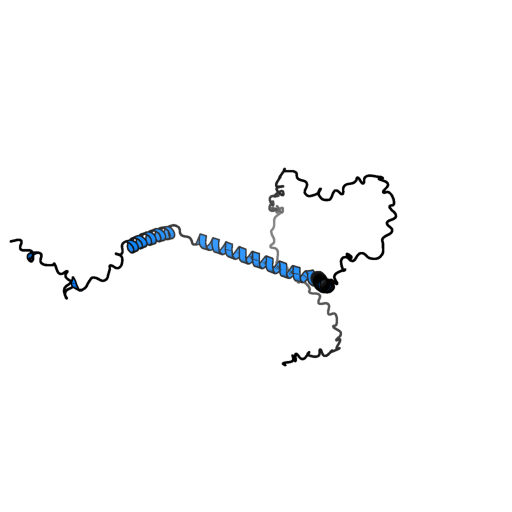 N . LEU A 1 137 ? 11.912 7.508 -2.064 1.00 98.50 137 LEU A N 1
ATOM 1101 C CA . LEU A 1 137 ? 11.790 8.461 -0.963 1.00 98.50 137 LEU A CA 1
ATOM 1102 C C . LEU A 1 137 ? 10.332 8.884 -0.754 1.00 98.50 137 LEU A C 1
ATOM 1104 O O . LEU A 1 137 ? 9.834 8.762 0.357 1.00 98.50 137 LEU A O 1
ATOM 1108 N N . LYS A 1 138 ? 9.617 9.268 -1.820 1.00 98.56 138 LYS A N 1
ATOM 1109 C CA . LYS A 1 138 ? 8.184 9.614 -1.743 1.00 98.56 138 LYS A CA 1
ATOM 1110 C C . LYS A 1 138 ? 7.325 8.484 -1.166 1.00 98.56 138 LYS A C 1
ATOM 1112 O O . LYS A 1 138 ? 6.398 8.735 -0.408 1.00 98.56 138 LYS A O 1
ATOM 1117 N N . ARG A 1 139 ? 7.618 7.228 -1.519 1.00 98.62 139 ARG A N 1
ATOM 1118 C CA . ARG A 1 139 ? 6.905 6.065 -0.964 1.00 98.62 139 ARG A CA 1
ATOM 1119 C C . ARG A 1 139 ? 7.213 5.868 0.517 1.00 98.62 139 ARG A C 1
ATOM 1121 O O . ARG A 1 139 ? 6.300 5.555 1.269 1.00 98.62 139 ARG A O 1
ATOM 1128 N N . LYS A 1 140 ? 8.472 6.051 0.929 1.00 98.56 140 LYS A N 1
ATOM 1129 C CA . LYS A 1 140 ? 8.874 5.974 2.341 1.00 98.56 140 LYS A CA 1
ATOM 1130 C C . LYS A 1 140 ? 8.188 7.056 3.168 1.00 98.56 140 LYS A C 1
ATOM 1132 O O . LYS A 1 140 ? 7.565 6.731 4.166 1.00 98.56 140 LYS A O 1
ATOM 1137 N N . THR A 1 141 ? 8.228 8.307 2.712 1.00 98.50 141 THR A N 1
ATOM 1138 C CA . THR A 1 141 ? 7.594 9.420 3.427 1.00 98.50 141 THR A CA 1
ATOM 1139 C C . THR A 1 141 ? 6.079 9.275 3.489 1.00 98.50 141 THR A C 1
ATOM 1141 O O . THR A 1 141 ? 5.495 9.577 4.521 1.00 98.50 141 THR A O 1
ATOM 1144 N N . LYS A 1 142 ? 5.431 8.771 2.428 1.00 98.62 142 LYS A N 1
ATOM 1145 C CA . LYS A 1 142 ? 3.997 8.455 2.472 1.00 98.62 142 LYS A CA 1
ATOM 1146 C C . LYS A 1 142 ? 3.690 7.386 3.525 1.00 98.62 142 LYS A C 1
ATOM 1148 O O . LYS A 1 142 ? 2.824 7.607 4.354 1.00 98.62 142 LYS A O 1
ATOM 1153 N N . LYS A 1 143 ? 4.436 6.276 3.527 1.00 98.56 143 LYS A N 1
ATOM 1154 C CA . LYS A 1 143 ? 4.261 5.205 4.521 1.00 98.56 143 LYS A CA 1
ATOM 1155 C C . LYS A 1 143 ? 4.443 5.703 5.954 1.00 98.56 143 LYS A C 1
ATOM 1157 O O . LYS A 1 143 ? 3.659 5.326 6.812 1.00 98.56 143 LYS A O 1
ATOM 1162 N N . GLU A 1 144 ? 5.447 6.543 6.188 1.00 98.44 144 GLU A N 1
ATOM 1163 C CA . GLU A 1 144 ? 5.702 7.134 7.504 1.00 98.44 144 GLU A CA 1
ATOM 1164 C C . GLU A 1 144 ? 4.540 8.024 7.953 1.00 98.44 144 GLU A C 1
ATOM 1166 O O . GLU A 1 144 ? 4.039 7.878 9.060 1.00 98.44 144 GLU A O 1
ATOM 1171 N N . LYS A 1 145 ? 4.035 8.889 7.067 1.00 98.56 145 LYS A N 1
ATOM 1172 C CA . LYS A 1 145 ? 2.856 9.714 7.363 1.00 98.56 145 LYS A CA 1
ATOM 1173 C C . LYS A 1 145 ? 1.622 8.863 7.653 1.00 98.56 145 LYS A C 1
ATOM 1175 O O . LYS A 1 145 ? 0.924 9.121 8.625 1.00 98.56 145 LYS A O 1
ATOM 1180 N N . ASP A 1 146 ? 1.370 7.841 6.837 1.00 98.56 146 ASP A N 1
ATOM 1181 C CA . ASP A 1 146 ? 0.247 6.919 7.032 1.00 98.56 146 ASP A CA 1
ATOM 1182 C C . ASP A 1 146 ? 0.354 6.186 8.381 1.00 98.56 146 ASP A C 1
ATOM 1184 O O . ASP A 1 146 ? -0.655 5.939 9.037 1.00 98.56 146 ASP A O 1
ATOM 1188 N N . PHE A 1 147 ? 1.572 5.864 8.817 1.00 98.62 147 PHE A N 1
ATOM 1189 C CA . PHE A 1 147 ? 1.840 5.268 10.121 1.00 98.62 147 PHE A CA 1
ATOM 1190 C C . PHE A 1 147 ? 1.598 6.255 11.273 1.00 98.62 147 PHE A C 1
ATOM 1192 O O . PHE A 1 147 ? 0.854 5.938 12.198 1.00 98.62 147 PHE A O 1
ATOM 1199 N N . GLN A 1 148 ? 2.135 7.472 11.181 1.00 98.50 148 GLN A N 1
ATOM 1200 C CA . GLN A 1 148 ? 1.926 8.523 12.181 1.00 98.50 148 GLN A CA 1
ATOM 1201 C C . GLN A 1 148 ? 0.444 8.870 12.345 1.00 98.50 148 GLN A C 1
ATOM 1203 O O . GLN A 1 148 ? -0.042 8.966 13.467 1.00 98.50 148 GLN A O 1
ATOM 1208 N N . MET A 1 149 ? -0.301 8.983 11.242 1.00 98.44 149 MET A N 1
ATOM 1209 C CA . MET A 1 149 ? -1.745 9.231 11.293 1.00 98.44 149 MET A CA 1
ATOM 1210 C C . MET A 1 149 ? -2.494 8.129 12.048 1.00 98.44 149 MET A C 1
ATOM 1212 O O . MET A 1 149 ? -3.388 8.439 12.831 1.00 98.44 149 MET A O 1
ATOM 1216 N N . LYS A 1 150 ? -2.122 6.857 11.852 1.00 98.31 150 LYS A N 1
ATOM 1217 C CA . LYS A 1 150 ? -2.725 5.733 12.586 1.00 98.31 150 LYS A CA 1
ATOM 1218 C C . LYS A 1 150 ? -2.441 5.813 14.083 1.00 98.31 150 LYS A C 1
ATOM 1220 O O . LYS A 1 150 ? -3.367 5.660 14.868 1.00 98.31 150 LYS A O 1
ATOM 1225 N N . LEU A 1 151 ? -1.197 6.098 14.469 1.00 98.44 151 LEU A N 1
ATOM 1226 C CA . LEU A 1 151 ? -0.840 6.264 15.880 1.00 98.44 151 LEU A CA 1
ATOM 1227 C C . LEU A 1 151 ? -1.589 7.437 16.513 1.00 98.44 151 LEU A C 1
ATOM 1229 O O . LEU A 1 151 ? -2.174 7.291 17.579 1.00 98.44 151 LEU A O 1
ATOM 1233 N N . MET A 1 152 ? -1.641 8.583 15.833 1.00 98.19 152 MET A N 1
ATOM 1234 C CA . MET A 1 152 ? -2.396 9.736 16.324 1.00 98.19 152 MET A CA 1
ATOM 1235 C C . MET A 1 152 ? -3.893 9.438 16.447 1.00 98.19 152 MET A C 1
ATOM 1237 O O . MET A 1 152 ? -4.539 9.968 17.344 1.00 98.19 152 MET A O 1
ATOM 1241 N N . ALA A 1 153 ? -4.460 8.611 15.565 1.00 98.12 153 ALA A N 1
ATOM 1242 C CA . ALA A 1 153 ? -5.850 8.182 15.679 1.00 98.12 153 ALA A CA 1
ATOM 1243 C C . ALA A 1 153 ? -6.075 7.322 16.932 1.00 98.12 153 ALA A C 1
ATOM 1245 O O . ALA A 1 153 ? -7.015 7.594 17.671 1.00 98.12 153 ALA A O 1
ATOM 1246 N N . GLN A 1 154 ? -5.184 6.366 17.209 1.00 97.56 154 GLN A N 1
ATOM 1247 C CA . GLN A 1 154 ? -5.242 5.536 18.420 1.00 97.56 154 GLN A CA 1
ATOM 1248 C C . GLN A 1 154 ? -5.094 6.369 19.697 1.00 97.56 154 GLN A C 1
ATOM 1250 O O . GLN A 1 154 ? -5.844 6.174 20.646 1.00 97.56 154 GLN A O 1
ATOM 1255 N N . VAL A 1 155 ? -4.168 7.333 19.710 1.00 97.94 155 VAL A N 1
ATOM 1256 C CA . VAL A 1 155 ? -4.001 8.255 20.844 1.00 97.94 155 VAL A CA 1
ATOM 1257 C C . VAL A 1 155 ? -5.280 9.057 21.071 1.00 97.94 155 VAL A C 1
ATOM 1259 O O . VAL A 1 155 ? -5.775 9.100 22.187 1.00 97.94 155 VAL A O 1
ATOM 1262 N N . LYS A 1 156 ? -5.876 9.616 20.012 1.00 97.88 156 LYS A N 1
ATOM 1263 C CA . LYS A 1 156 ? -7.141 10.362 20.116 1.00 97.88 156 LYS A CA 1
ATOM 1264 C C . LYS A 1 156 ? -8.315 9.498 20.570 1.00 97.88 156 LYS A C 1
ATOM 1266 O O . LYS A 1 156 ? -9.229 10.008 21.207 1.00 97.88 156 LYS A O 1
ATOM 1271 N N . GLU A 1 157 ? -8.344 8.227 20.185 1.00 96.31 157 GLU A N 1
ATOM 1272 C CA . GLU A 1 157 ? -9.351 7.272 20.649 1.00 96.31 157 GLU A CA 1
ATOM 1273 C C . GLU A 1 157 ? -9.177 6.989 22.145 1.00 96.31 157 GLU A C 1
ATOM 1275 O O . GLU A 1 157 ? -10.147 7.065 22.895 1.00 96.31 157 GLU A O 1
ATOM 1280 N N . ALA A 1 158 ? -7.936 6.775 22.589 1.00 96.56 158 ALA A N 1
ATOM 1281 C CA . ALA A 1 158 ? -7.598 6.578 23.994 1.00 96.56 158 ALA A CA 1
ATOM 1282 C C . ALA A 1 158 ? -7.862 7.828 24.854 1.00 96.56 158 ALA A C 1
ATOM 1284 O O . ALA A 1 158 ? -8.375 7.704 25.958 1.00 96.56 158 ALA A O 1
ATOM 1285 N N . GLU A 1 159 ? -7.579 9.035 24.355 1.00 96.38 159 GLU A N 1
ATOM 1286 C CA . GLU A 1 159 ? -7.881 10.296 25.054 1.00 96.38 159 GLU A CA 1
ATOM 1287 C C . GLU A 1 159 ? -9.387 10.511 25.255 1.00 96.38 159 GLU A C 1
ATOM 1289 O O . GLU A 1 159 ? -9.810 11.094 26.249 1.00 96.38 159 GLU A O 1
ATOM 1294 N N . LYS A 1 160 ? -10.209 10.045 24.309 1.00 95.62 160 LYS A N 1
ATOM 1295 C CA . LYS A 1 160 ? -11.675 10.130 24.386 1.00 95.62 160 LYS A CA 1
ATOM 1296 C C . LYS A 1 160 ? -12.302 9.013 25.217 1.00 95.62 160 LYS A C 1
ATOM 1298 O O . LYS A 1 160 ? -13.514 9.036 25.430 1.00 95.62 160 LYS A O 1
ATOM 1303 N N . PHE A 1 161 ? -11.522 8.016 25.624 1.00 96.31 161 PHE A N 1
ATOM 1304 C CA . PHE A 1 161 ? -12.033 6.858 26.334 1.00 96.31 161 PHE A CA 1
ATOM 1305 C C . PHE A 1 161 ? -12.357 7.220 27.787 1.00 96.31 161 PHE A C 1
ATOM 1307 O O . PHE A 1 161 ? -11.467 7.387 28.618 1.00 96.31 161 PHE A O 1
ATOM 1314 N N . ASP A 1 162 ? -13.650 7.310 28.099 1.00 96.62 162 ASP A N 1
ATOM 1315 C CA . ASP A 1 162 ? -14.135 7.385 29.475 1.00 96.62 162 ASP A CA 1
ATOM 1316 C C . ASP A 1 162 ? -14.474 5.982 29.995 1.00 96.62 162 ASP A C 1
ATOM 1318 O O . ASP A 1 162 ? -15.419 5.327 29.539 1.00 96.62 162 ASP A O 1
ATOM 1322 N N . ALA A 1 163 ? -13.704 5.529 30.985 1.00 95.44 163 ALA A N 1
ATOM 1323 C CA . ALA A 1 163 ? -13.838 4.202 31.571 1.00 95.44 163 ALA A CA 1
ATOM 1324 C C . ALA A 1 163 ? -15.214 3.975 32.220 1.00 95.44 163 ALA A C 1
ATOM 1326 O O . ALA A 1 163 ? -15.743 2.865 32.139 1.00 95.44 163 ALA A O 1
ATOM 1327 N N . LYS A 1 164 ? -15.813 5.006 32.837 1.00 96.19 164 LYS A N 1
ATOM 1328 C CA . LYS A 1 164 ? -17.118 4.870 33.508 1.00 96.19 164 LYS A CA 1
ATOM 1329 C C . LYS A 1 164 ? -18.219 4.584 32.495 1.00 96.19 164 LYS A C 1
ATOM 1331 O O . LYS A 1 164 ? -18.903 3.567 32.604 1.00 96.19 164 LYS A O 1
ATOM 1336 N N . SER A 1 165 ? -18.315 5.432 31.472 1.00 95.12 165 SER A N 1
ATOM 1337 C CA . SER A 1 165 ? -19.258 5.268 30.363 1.00 95.12 165 SER A CA 1
ATOM 1338 C C . SER A 1 165 ? -19.103 3.906 29.669 1.00 95.12 165 SER A C 1
ATOM 1340 O O . SER A 1 165 ? -20.094 3.229 29.386 1.00 95.12 165 SER A O 1
ATOM 1342 N N . HIS A 1 166 ? -17.863 3.444 29.471 1.00 95.62 166 HIS A N 1
ATOM 1343 C CA . HIS A 1 166 ? -17.598 2.134 28.878 1.00 95.62 166 HIS A CA 1
ATOM 1344 C C . HIS A 1 166 ? -18.139 0.969 29.725 1.00 95.62 166 HIS A C 1
ATOM 1346 O O . HIS A 1 166 ? -18.838 0.098 29.202 1.00 95.62 166 HIS A O 1
ATOM 1352 N N . VAL A 1 167 ? -17.862 0.965 31.034 1.00 97.25 167 VAL A N 1
ATOM 1353 C CA . VAL A 1 167 ? -18.344 -0.080 31.956 1.00 97.25 167 VAL A CA 1
ATOM 1354 C C . VAL A 1 167 ? -19.868 -0.061 32.065 1.00 97.25 167 VAL A C 1
ATOM 1356 O O . VAL A 1 167 ? -20.499 -1.119 32.015 1.00 97.25 167 VAL A O 1
ATOM 1359 N N . GLU A 1 168 ? -20.483 1.119 32.155 1.00 97.12 168 GLU A N 1
ATOM 1360 C CA . GLU A 1 168 ? -21.943 1.246 32.153 1.00 97.12 168 GLU A CA 1
ATOM 1361 C C . GLU A 1 168 ? -22.565 0.670 30.877 1.00 97.12 168 GLU A C 1
ATOM 1363 O O . GLU A 1 168 ? -23.571 -0.039 30.954 1.00 97.12 168 GLU A O 1
ATOM 1368 N N . GLY A 1 169 ? -21.954 0.920 29.716 1.00 95.25 169 GLY A N 1
ATOM 1369 C CA . GLY A 1 169 ? -22.366 0.333 28.442 1.00 95.25 169 GLY A CA 1
ATOM 1370 C C . GLY A 1 169 ? -22.314 -1.196 28.456 1.00 95.25 169 GLY A C 1
ATOM 1371 O O . GLY A 1 169 ? -23.291 -1.841 28.074 1.00 95.25 169 GLY A O 1
ATOM 1372 N N . ILE A 1 170 ? -21.229 -1.785 28.971 1.00 95.88 170 ILE A N 1
ATOM 1373 C CA . ILE A 1 170 ? -21.097 -3.247 29.115 1.00 95.88 170 ILE A CA 1
ATOM 1374 C C . ILE A 1 170 ? -22.211 -3.812 30.006 1.00 95.88 170 ILE A C 1
ATOM 1376 O O . ILE A 1 170 ? -22.850 -4.801 29.646 1.00 95.88 170 ILE A O 1
ATOM 1380 N N . ILE A 1 171 ? -22.483 -3.176 31.150 1.00 96.25 171 ILE A N 1
ATOM 1381 C CA . ILE A 1 171 ? -23.538 -3.616 32.075 1.00 96.25 171 ILE A CA 1
ATOM 1382 C C . ILE A 1 171 ? -24.920 -3.532 31.410 1.00 96.25 171 ILE A C 1
ATOM 1384 O O . ILE A 1 171 ? -25.741 -4.429 31.609 1.00 96.25 171 ILE A O 1
ATOM 1388 N N . ARG A 1 172 ? -25.196 -2.480 30.627 1.00 95.25 172 ARG A N 1
ATOM 1389 C CA . ARG A 1 172 ? -26.467 -2.329 29.892 1.00 95.25 172 ARG A CA 1
ATOM 1390 C C . ARG A 1 172 ? -26.647 -3.428 28.848 1.00 95.25 172 ARG A C 1
ATOM 1392 O O . ARG A 1 172 ? -27.669 -4.104 28.889 1.00 95.25 172 ARG A O 1
ATOM 1399 N N . ILE A 1 173 ? -25.640 -3.671 28.007 1.00 93.00 173 ILE A N 1
ATOM 1400 C CA . ILE A 1 173 ? -25.672 -4.740 26.993 1.00 93.00 173 ILE A CA 1
ATOM 1401 C C . ILE A 1 173 ? -25.896 -6.103 27.660 1.00 93.00 173 ILE A C 1
ATOM 1403 O O . ILE A 1 173 ? -26.767 -6.861 27.243 1.00 93.00 173 ILE A O 1
ATOM 1407 N N . ALA A 1 174 ? -25.177 -6.395 28.748 1.00 92.94 174 ALA A N 1
ATOM 1408 C CA . ALA A 1 174 ? -25.357 -7.642 29.487 1.00 92.94 174 ALA A CA 1
ATOM 1409 C C . ALA A 1 174 ? -26.790 -7.795 30.033 1.00 92.94 174 ALA A C 1
ATOM 1411 O O . ALA A 1 174 ? -27.359 -8.884 29.973 1.00 92.94 174 ALA A O 1
ATOM 1412 N N . LYS A 1 175 ? -27.399 -6.712 30.535 1.00 92.56 175 LYS A N 1
ATOM 1413 C CA . LYS A 1 175 ? -28.800 -6.710 30.989 1.00 92.56 175 LYS A CA 1
ATOM 1414 C C . LYS A 1 175 ? -29.783 -6.915 29.830 1.00 92.56 175 LYS A C 1
ATOM 1416 O O . LYS A 1 175 ? -30.716 -7.700 29.973 1.00 92.56 175 LYS A O 1
ATOM 1421 N N . GLU A 1 176 ? -29.576 -6.260 28.692 1.00 87.44 176 GLU A N 1
ATOM 1422 C CA . GLU A 1 176 ? -30.414 -6.413 27.493 1.00 87.44 176 GLU A CA 1
ATOM 1423 C C . GLU A 1 176 ? -30.351 -7.837 26.916 1.00 87.44 176 GLU A C 1
ATOM 1425 O O . GLU A 1 176 ? -31.384 -8.418 26.575 1.00 87.44 176 GLU A O 1
ATOM 1430 N N . ASP A 1 177 ? -29.167 -8.449 26.882 1.00 81.81 177 ASP A N 1
ATOM 1431 C CA . ASP A 1 177 ? -28.988 -9.836 26.441 1.00 81.81 177 ASP A CA 1
ATOM 1432 C C . ASP A 1 177 ? -29.719 -10.837 27.343 1.00 81.81 177 ASP A C 1
ATOM 1434 O O . ASP A 1 177 ? -30.292 -11.820 26.855 1.00 81.81 177 ASP A O 1
ATOM 1438 N N . LEU A 1 178 ? -29.739 -10.592 28.658 1.00 77.50 178 LEU A N 1
ATOM 1439 C CA . LEU A 1 178 ? -30.545 -11.385 29.588 1.00 77.50 178 LEU A CA 1
ATOM 1440 C C . LEU A 1 178 ? -32.035 -11.264 29.252 1.00 77.50 178 LEU A C 1
ATOM 1442 O O . LEU A 1 178 ? -32.723 -12.282 29.191 1.00 77.50 178 LEU A O 1
ATOM 1446 N N . LEU A 1 179 ? -32.520 -10.059 28.949 1.00 73.38 179 LEU A N 1
ATOM 1447 C CA . LEU A 1 179 ? -33.918 -9.835 28.565 1.00 73.38 179 LEU A CA 1
ATOM 1448 C C . LEU A 1 179 ? -34.279 -10.506 27.235 1.00 73.38 179 LEU A C 1
ATOM 1450 O O . LEU A 1 179 ? -35.390 -11.017 27.097 1.00 73.38 179 LEU A O 1
ATOM 1454 N N . LYS A 1 180 ? -33.354 -10.553 26.269 1.00 73.50 180 LYS A N 1
ATOM 1455 C CA . LYS A 1 180 ? -33.559 -11.235 24.981 1.00 73.50 180 LYS A CA 1
AT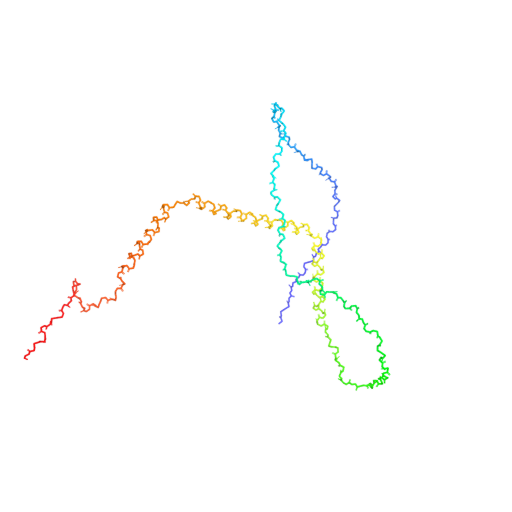OM 1456 C C . LYS A 1 180 ? -33.630 -12.754 25.132 1.00 73.50 180 LYS A C 1
ATOM 1458 O O . LYS A 1 180 ? -34.454 -13.388 24.481 1.00 73.50 180 LYS A O 1
ATOM 1463 N N . LYS A 1 181 ? -32.798 -13.338 25.999 1.00 67.38 181 LYS A N 1
ATOM 1464 C CA . LYS A 1 181 ? -32.842 -14.776 26.326 1.00 67.38 181 LYS A CA 1
ATOM 1465 C C . LYS A 1 181 ? -34.082 -15.157 27.132 1.00 67.38 181 LYS A C 1
ATOM 1467 O O . LYS A 1 181 ? -34.563 -16.276 27.001 1.00 67.38 181 LYS A O 1
ATOM 1472 N N . GLN A 1 182 ? -34.578 -14.239 27.960 1.00 62.44 182 GLN A N 1
ATOM 1473 C CA . GLN A 1 182 ? -35.813 -14.420 28.721 1.00 62.44 182 GLN A CA 1
ATOM 1474 C C . GLN A 1 182 ? -37.075 -14.256 27.873 1.00 62.44 182 GLN A C 1
ATOM 1476 O O . GLN A 1 182 ? -38.148 -14.641 28.335 1.00 62.44 182 GLN A O 1
ATOM 1481 N N . GLN A 1 183 ? -36.978 -13.718 26.648 1.00 61.56 183 GLN A N 1
ATOM 1482 C CA . GLN A 1 183 ? -38.122 -13.738 25.746 1.00 61.56 183 GLN A CA 1
ATOM 1483 C C . GLN A 1 183 ? -38.523 -15.197 25.528 1.00 61.56 183 GLN A C 1
ATOM 1485 O O . GLN A 1 183 ? -37.681 -15.994 25.097 1.00 61.56 183 GLN A O 1
ATOM 1490 N N . PRO A 1 184 ? -39.781 -15.572 25.823 1.00 63.53 184 PRO A N 1
ATOM 1491 C CA . PRO A 1 184 ? -40.249 -16.898 25.481 1.00 63.53 184 PRO A CA 1
ATOM 1492 C C . PRO A 1 184 ? -40.015 -17.073 23.982 1.00 63.53 184 PRO A C 1
ATOM 1494 O O . PRO A 1 184 ? -40.423 -16.223 23.186 1.00 63.53 184 PRO A O 1
ATOM 1497 N N . HIS A 1 185 ? -39.313 -18.150 23.607 1.00 60.59 185 HIS A N 1
ATOM 1498 C CA . HIS A 1 185 ? -39.170 -18.551 22.210 1.00 60.59 185 HIS A CA 1
ATOM 1499 C C . HIS A 1 185 ? -40.546 -18.403 21.560 1.00 60.59 185 HIS A C 1
ATOM 1501 O O . HIS A 1 185 ? -41.497 -18.862 22.201 1.00 60.59 185 HIS A O 1
ATOM 1507 N N . PRO A 1 186 ? -40.692 -17.754 20.381 1.00 65.69 186 PRO A N 1
ATOM 1508 C CA . PRO A 1 186 ? -41.991 -17.592 19.737 1.00 65.69 186 PRO A CA 1
ATOM 1509 C C . PRO A 1 186 ? -42.630 -18.971 19.714 1.00 65.69 186 PRO A C 1
ATOM 1511 O O . PRO A 1 186 ? -42.134 -19.898 19.067 1.00 65.69 186 PRO A O 1
ATOM 1514 N N . THR A 1 187 ? -43.603 -19.152 20.601 1.00 62.09 187 THR A N 1
ATOM 1515 C CA . THR A 1 187 ? -44.124 -20.472 20.893 1.00 62.09 187 THR A CA 1
ATOM 1516 C C . THR A 1 187 ? -44.926 -20.862 19.671 1.00 62.09 187 THR A C 1
ATOM 1518 O O . THR A 1 187 ? -45.590 -20.022 19.058 1.00 62.09 187 THR A O 1
ATOM 1521 N N . PHE A 1 188 ? -44.776 -22.131 19.289 1.00 58.41 188 PHE A N 1
ATOM 1522 C CA . PHE A 1 188 ? -45.635 -22.874 18.377 1.00 58.41 188 PHE A CA 1
ATOM 1523 C C . PHE A 1 188 ? -47.000 -22.208 18.231 1.00 58.41 188 PHE A C 1
ATOM 1525 O O . PHE A 1 188 ? -47.656 -21.976 19.248 1.00 58.41 188 PHE A O 1
ATOM 1532 N N . LYS A 1 189 ? -47.406 -21.901 16.988 1.00 57.91 189 LYS A N 1
ATOM 1533 C CA . LYS A 1 189 ? -48.747 -21.396 16.655 1.00 57.91 189 LYS A CA 1
ATOM 1534 C C . LYS A 1 189 ? -49.754 -22.025 17.622 1.00 57.91 189 LYS A C 1
ATOM 1536 O O . LYS A 1 189 ? -49.891 -23.249 17.619 1.00 57.91 189 LYS A O 1
ATOM 1541 N N . ARG A 1 190 ? -50.374 -21.220 18.498 1.00 59.84 190 ARG A N 1
ATOM 1542 C CA . ARG A 1 190 ? -51.394 -21.721 19.432 1.00 59.84 190 ARG A CA 1
ATOM 1543 C C . ARG A 1 190 ? -52.395 -22.496 18.589 1.00 59.84 190 ARG A C 1
ATOM 1545 O O . ARG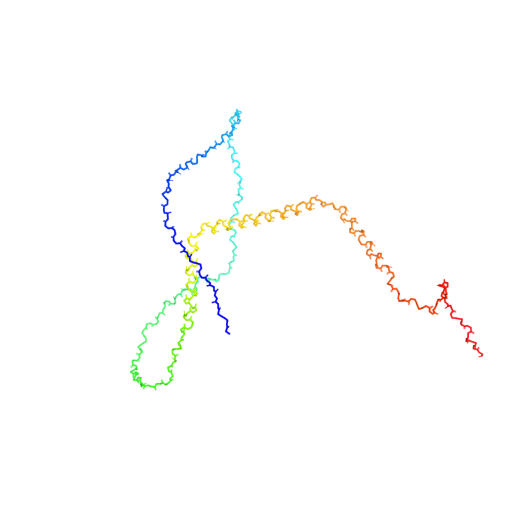 A 1 190 ? -52.885 -21.944 17.609 1.00 59.84 190 ARG A O 1
ATOM 1552 N N . ASN A 1 191 ? -52.620 -23.769 18.904 1.00 66.88 191 ASN A N 1
ATOM 1553 C CA . ASN A 1 191 ? -53.532 -24.587 18.117 1.00 66.88 191 ASN A CA 1
ATOM 1554 C C . ASN A 1 191 ? -54.932 -23.970 18.289 1.00 66.88 191 ASN A C 1
ATOM 1556 O O . ASN A 1 191 ? -55.432 -23.985 19.417 1.00 66.88 191 ASN A O 1
ATOM 1560 N N . PRO A 1 192 ? -55.529 -23.359 17.249 1.00 69.56 192 PRO A N 1
ATOM 1561 C CA . PRO A 1 192 ? -56.732 -22.540 17.411 1.00 69.56 192 PRO A CA 1
ATOM 1562 C C . PRO A 1 192 ? -57.920 -23.366 17.913 1.00 69.56 192 PRO A C 1
ATOM 1564 O O . PRO A 1 192 ? -58.806 -22.831 18.555 1.00 69.56 192 PRO A O 1
ATOM 1567 N N . SER A 1 193 ? -57.889 -24.687 17.716 1.00 69.06 193 SER A N 1
ATOM 1568 C CA . SER A 1 193 ? -58.899 -25.624 18.213 1.00 69.06 193 SER A CA 1
ATOM 1569 C C . SER A 1 193 ? -58.944 -25.793 19.736 1.00 69.06 193 SER A C 1
ATOM 1571 O O . SER A 1 193 ? -59.857 -26.441 20.237 1.00 69.06 193 SER A O 1
ATOM 1573 N N . LEU A 1 194 ? -57.961 -25.274 20.480 1.00 65.38 194 LEU A N 1
ATOM 1574 C CA . LEU A 1 194 ? -57.908 -25.370 21.944 1.00 65.38 194 LEU A CA 1
ATOM 1575 C C . LEU A 1 194 ? -58.358 -24.086 22.648 1.00 65.38 194 LEU A C 1
ATOM 1577 O O . LEU A 1 194 ? -58.266 -24.022 23.875 1.00 65.38 194 LEU A O 1
ATOM 1581 N N . TYR A 1 195 ? -58.801 -23.073 21.901 1.00 72.19 195 TYR A N 1
ATOM 1582 C CA . TYR A 1 195 ? -59.206 -21.778 22.438 1.00 72.19 195 TYR A CA 1
ATOM 1583 C C . TYR A 1 195 ? -60.538 -21.329 21.827 1.00 72.19 195 TYR A C 1
ATOM 1585 O O . TYR A 1 195 ? -60.754 -21.507 20.633 1.00 72.19 195 TYR A O 1
ATOM 1593 N N . ASP A 1 196 ? -61.411 -20.740 22.639 1.00 72.81 196 ASP A N 1
ATOM 1594 C CA . ASP A 1 196 ? -62.672 -20.145 22.182 1.00 72.81 196 ASP A CA 1
ATOM 1595 C C . ASP A 1 196 ? -62.435 -18.833 21.413 1.00 72.81 196 ASP A C 1
ATOM 1597 O O . ASP A 1 196 ? -61.349 -18.254 21.470 1.00 72.81 196 ASP A O 1
ATOM 1601 N N . GLU A 1 197 ? -63.481 -18.298 20.773 1.00 74.38 197 GLU A N 1
ATOM 1602 C CA . GLU A 1 197 ? -63.484 -16.991 20.080 1.00 74.38 197 GLU A CA 1
ATOM 1603 C C . GLU A 1 197 ? -63.002 -15.836 20.991 1.00 74.38 197 GLU A C 1
ATOM 1605 O O . GLU A 1 197 ? -62.409 -14.863 20.532 1.00 74.38 197 GLU A O 1
ATOM 1610 N N . ASN A 1 198 ? -63.183 -15.986 22.309 1.00 77.50 198 ASN A N 1
ATOM 1611 C CA . ASN A 1 198 ? -62.741 -15.040 23.339 1.00 77.50 198 ASN A CA 1
ATOM 1612 C C . ASN A 1 198 ? -61.279 -15.254 23.798 1.00 77.50 198 ASN A C 1
ATOM 1614 O O . ASN A 1 198 ? -60.803 -14.550 24.687 1.00 77.50 198 ASN A O 1
ATOM 1618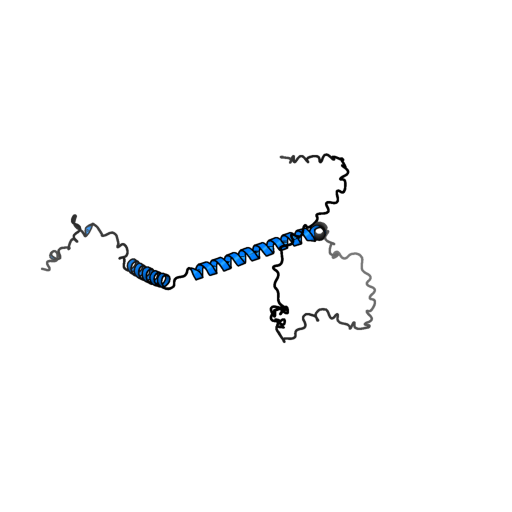 N N . GLY A 1 199 ? -60.563 -16.240 23.242 1.00 71.00 199 GLY A N 1
ATOM 1619 C CA . GLY A 1 199 ? -59.166 -16.559 23.563 1.00 71.00 199 GLY A CA 1
ATOM 1620 C C . GLY A 1 199 ? -58.947 -17.393 24.833 1.00 71.00 199 GLY A C 1
ATOM 1621 O O . GLY A 1 199 ? -57.799 -17.605 25.232 1.00 71.00 199 GLY A O 1
ATOM 1622 N N . ASN A 1 200 ? -60.015 -17.888 25.465 1.00 77.44 200 ASN A N 1
ATOM 1623 C CA . ASN A 1 200 ? -59.944 -18.753 26.648 1.00 77.44 200 ASN A CA 1
ATOM 1624 C C . ASN A 1 200 ? -59.674 -20.208 26.246 1.00 77.44 200 ASN A C 1
ATOM 1626 O O . ASN A 1 200 ? -60.215 -20.678 25.253 1.00 77.44 200 ASN A O 1
ATOM 1630 N N . ARG A 1 201 ? -58.838 -20.933 27.003 1.00 73.38 201 ARG A N 1
ATOM 1631 C CA . ARG A 1 201 ? -58.506 -22.338 26.708 1.00 73.38 201 ARG A CA 1
ATOM 1632 C C . ARG A 1 201 ? -59.706 -23.244 27.002 1.00 73.38 201 ARG A C 1
ATOM 1634 O O . ARG A 1 201 ? -60.144 -23.303 28.148 1.00 73.38 201 ARG A O 1
ATOM 1641 N N . ILE A 1 202 ? -60.168 -23.995 26.005 1.00 76.44 202 ILE A N 1
ATOM 1642 C CA . ILE A 1 202 ? -61.268 -24.956 26.141 1.00 76.44 202 ILE A CA 1
ATOM 1643 C C . ILE A 1 202 ? -60.788 -26.106 27.033 1.00 76.44 202 ILE A C 1
ATOM 1645 O O . ILE A 1 202 ? -59.903 -26.881 26.656 1.00 76.44 202 ILE A O 1
ATOM 1649 N N . LEU A 1 203 ? -61.335 -26.214 28.244 1.00 74.25 203 LEU A N 1
ATOM 1650 C CA . LEU A 1 203 ? -61.098 -27.364 29.112 1.00 74.25 203 LEU A CA 1
ATOM 1651 C C . LEU A 1 203 ? -61.944 -28.530 28.593 1.00 74.25 203 LEU A C 1
ATOM 1653 O O . LEU A 1 203 ? -63.170 -28.458 28.592 1.00 74.25 203 LEU A O 1
ATOM 1657 N N . LEU A 1 204 ? -61.297 -29.608 28.136 1.00 64.81 204 LEU A N 1
ATOM 1658 C CA . LEU A 1 204 ? -62.009 -30.830 27.764 1.00 64.81 204 LEU A CA 1
ATOM 1659 C C . LEU A 1 204 ? -62.722 -31.368 29.010 1.00 64.81 204 LEU A C 1
ATOM 1661 O O . LEU A 1 204 ? -62.075 -31.751 29.986 1.00 64.81 204 LEU A O 1
ATOM 1665 N N . ASN A 1 205 ? -64.053 -31.383 28.970 1.00 58.06 205 ASN A N 1
ATOM 1666 C CA . ASN A 1 205 ? -64.888 -31.906 30.043 1.00 58.06 205 ASN A CA 1
ATOM 1667 C C . ASN A 1 205 ? -64.499 -33.363 30.344 1.00 58.06 205 ASN A C 1
ATOM 1669 O O . ASN A 1 205 ? -64.789 -34.274 29.570 1.00 58.06 205 ASN A O 1
ATOM 1673 N N . GLN A 1 206 ? -63.871 -33.588 31.500 1.00 55.41 206 GLN A N 1
ATOM 1674 C CA . GLN A 1 206 ? -63.473 -34.915 31.993 1.00 55.41 206 GLN A CA 1
ATOM 1675 C C . GLN A 1 206 ? -64.679 -35.817 32.336 1.00 55.41 206 GLN A C 1
ATOM 1677 O O . GLN A 1 206 ? -64.509 -36.986 32.667 1.00 55.41 206 GLN A O 1
ATOM 1682 N N . HIS A 1 207 ? -65.909 -35.306 32.221 1.00 51.25 207 HIS A N 1
ATOM 1683 C CA . HIS A 1 207 ? -67.142 -36.013 32.573 1.00 51.25 207 HIS A CA 1
ATOM 1684 C C . HIS A 1 207 ? -67.626 -37.065 31.562 1.00 51.25 207 HIS A C 1
ATOM 1686 O O . HIS A 1 207 ? -68.606 -37.749 31.843 1.00 51.25 207 HIS A O 1
ATOM 1692 N N . LEU A 1 208 ? -66.951 -37.257 30.423 1.00 52.31 208 LEU A N 1
ATOM 1693 C CA . LEU A 1 208 ? -67.348 -38.277 29.438 1.00 52.31 208 LEU A CA 1
ATOM 1694 C C . LEU A 1 208 ? -66.840 -39.698 29.738 1.00 52.31 208 LEU A C 1
ATOM 1696 O O . LEU A 1 208 ? -67.244 -40.636 29.057 1.00 52.31 208 LEU A O 1
ATOM 1700 N N . TYR A 1 209 ? -66.040 -39.897 30.790 1.00 50.19 209 TYR A N 1
ATOM 1701 C CA . TYR A 1 209 ? -65.704 -41.235 31.287 1.00 50.19 209 TYR A CA 1
ATOM 1702 C C . TYR A 1 209 ? -66.457 -41.533 32.584 1.00 50.19 209 TYR A C 1
ATOM 1704 O O . TYR A 1 209 ? -65.876 -41.650 33.661 1.00 50.19 209 TYR A O 1
ATOM 1712 N N . GLY A 1 210 ? -67.779 -41.672 32.467 1.00 49.69 210 GLY A N 1
ATOM 1713 C CA . GLY A 1 210 ? -68.581 -42.380 33.458 1.00 49.69 210 GLY A CA 1
ATOM 1714 C C . GLY A 1 210 ? -68.171 -43.852 33.476 1.00 49.69 210 GLY A C 1
ATOM 1715 O O . GLY A 1 210 ? -68.646 -44.644 32.662 1.00 49.69 210 GLY A O 1
ATOM 1716 N N . ARG A 1 211 ? -67.258 -44.212 34.382 1.00 50.03 211 ARG A N 1
ATOM 1717 C CA . ARG A 1 211 ? -66.970 -45.603 34.742 1.00 50.03 211 ARG A CA 1
ATOM 1718 C C . ARG A 1 211 ? -68.179 -46.107 35.543 1.00 50.03 211 ARG A C 1
ATOM 1720 O O . ARG A 1 211 ? -68.315 -45.757 36.711 1.00 50.03 211 ARG A O 1
ATOM 1727 N N . LYS A 1 212 ? -69.098 -46.788 34.852 1.00 48.91 212 LYS A N 1
ATOM 1728 C CA . LYS A 1 212 ? -70.178 -47.582 35.459 1.00 48.91 212 LYS A CA 1
ATOM 1729 C C . LYS A 1 212 ? -69.601 -48.738 36.266 1.00 48.91 212 LYS A C 1
ATOM 1731 O O . LYS A 1 212 ? -68.523 -49.235 35.862 1.00 48.91 212 LYS A O 1
#

Secondary structure (DSSP, 8-state):
---------------------------------PPPP---S--------------------------TT-TT--------------------S--S-------THHHHHHHHHHHHHHHHHHHHHHHTHHHHHHHHHHHHHHHHHHHHHHHHHHHHHHHT--HHHHHHHHHHHHHHHHHHHHS--------GGGB-TTS-B----GGG----

Foldseek 3Di:
DDDDDPDDPDDDDDPDDDDDPPPPPPVPPPPPPDDDPDDPDPDDPPPPPPPPPPPPPPPPPPPPDDPPPCPPPDPPDDPPDDDDPPPPPPPPPDDPPDPPPPPCVVVVVVVVVVVVVVVVVVVVCVVCVVVVVVVVVVVVVVVVVVVVVVVVVVVVVVVPDDPVVVVVVVVVVVVVVVVVVPPPDPDDDDPPVQADPVRHGDDDPPPPPPPD

InterPro domains:
  IPR013177 Ribosomal protein bS22, C-terminal [PF08213] (106-135)
  IPR013177 Ribosomal protein bS22, C-terminal [SM01155] (104-138)